Protein AF-Q6YLJ3-F1 (afdb_monomer_lite)

InterPro domains:
  IPR008981 F-MuLV receptor-binding [G3DSA:3.90.310.10] (1-172)
  IPR008981 F-MuLV receptor-binding [SSF49830] (2-170)
  IPR018154 TLV/ENV coat polyprotein [PF00429] (41-203)

Secondary structure (DSSP, 8-state):
------S-------STTT--PPEEEEGGGT-HHHHTS-HHHHHHH-EEEEE--TTHHHH--GGGTT-SSGGG--EEESSS--------SEEEEESSPPS-TTS-----TTPPP-TTSTTEEEEEE-HHHHTS-HHHHHH-EEEEEEE--TT---EEEEEE-----------------GGGS--PPPPPPPPPPP------------------------

Organism: Sus scrofa (NCBI:txid9823)

pLDDT: mean 79.91, std 21.83, range [31.22, 98.5]

Sequence (218 aa):
PDTGVTVNSTRGVAPRGTWWPELHFCLRLINPAVKSTPPNLVRSYGFYCCPGTEKEKYCGGSGESFCRRWSCVTSNDGDWKWPISLQDRVKFSFVNSGPGKYKAMKLYKDKSCSPSDLDYLKISFTEKGKRENIQKWINGMSWGIVFYKYGGGAGSTLTIRLRIETGTEPPVAVGPDKILAEQGPPALEPPHNLPVPQLTSLRPDITQPPSNGTTGLI

Foldseek 3Di:
DPPVDDQDDDDDDDPPLPDFDKDKGFPVVFFVVLLVDFLLVLQAQWKWKFWQDPVCVPQNHVVNQSHPDPLRTQEIHHVDDDDHPDHDQKYKYFPDHHPHPPDDGDRCHPPDDDNHGSRMMIIGGDPVNSPPDLVCQQVWIKMKMFRDDPPGTDIGIDTHHDDDDDPPDDPPPPPPDPPVVPPPDPDDDDDDDDDDDDDDDDDDDDDDDDDDDDDDDD

Radius of gyration: 38.01 Å; chains: 1; bounding box: 84×58×109 Å

Structure (mmCIF, N/CA/C/O backbone):
data_AF-Q6YLJ3-F1
#
_entry.id   AF-Q6YLJ3-F1
#
loop_
_atom_site.group_PDB
_atom_site.id
_atom_site.type_symbol
_atom_site.label_atom_id
_atom_site.label_alt_id
_atom_site.label_comp_id
_atom_site.label_asym_id
_atom_site.label_entity_id
_atom_site.label_seq_id
_atom_site.pdbx_PDB_ins_code
_atom_site.Cartn_x
_atom_site.Cartn_y
_atom_site.Cartn_z
_atom_site.occupancy
_atom_site.B_iso_or_equiv
_atom_site.auth_seq_id
_atom_site.auth_comp_id
_atom_site.auth_asym_id
_atom_site.auth_atom_id
_atom_site.pdbx_PDB_model_num
ATOM 1 N N . PRO A 1 1 ? -10.532 8.140 -7.793 1.00 43.41 1 PRO A N 1
ATOM 2 C CA . PRO A 1 1 ? -11.725 7.312 -8.100 1.00 43.41 1 PRO A CA 1
ATOM 3 C C . PRO A 1 1 ? -11.613 5.950 -7.405 1.00 43.41 1 PRO A C 1
ATOM 5 O O . PRO A 1 1 ? -10.630 5.252 -7.634 1.00 43.41 1 PRO A O 1
ATOM 8 N N . ASP A 1 2 ? -12.555 5.624 -6.515 1.00 53.47 2 ASP A N 1
ATOM 9 C CA . ASP A 1 2 ? -12.698 4.270 -5.965 1.00 53.47 2 ASP A CA 1
ATOM 10 C C . ASP A 1 2 ? -13.185 3.351 -7.092 1.00 53.47 2 ASP A C 1
ATOM 12 O O . ASP A 1 2 ? -14.181 3.651 -7.748 1.00 53.47 2 ASP A O 1
ATOM 16 N N . THR A 1 3 ? -12.444 2.285 -7.381 1.00 62.31 3 THR A N 1
ATOM 17 C CA . THR A 1 3 ? -12.818 1.333 -8.433 1.00 62.31 3 THR A CA 1
ATOM 18 C C . THR A 1 3 ? -13.835 0.306 -7.936 1.00 62.31 3 THR A C 1
ATOM 20 O O . THR A 1 3 ? -14.395 -0.421 -8.751 1.00 62.31 3 THR A O 1
ATOM 23 N N . GLY A 1 4 ? -14.057 0.201 -6.617 1.00 74.06 4 GLY A N 1
ATOM 24 C CA . GLY A 1 4 ? -14.924 -0.807 -5.996 1.00 74.06 4 GLY A CA 1
ATOM 25 C C . GLY A 1 4 ? -14.388 -2.244 -6.074 1.00 74.06 4 GLY A C 1
ATOM 26 O O . GLY A 1 4 ? -15.028 -3.172 -5.575 1.00 74.06 4 GLY A O 1
ATOM 27 N N . VAL A 1 5 ? -13.213 -2.454 -6.678 1.00 87.62 5 VAL A N 1
ATOM 28 C CA . VAL A 1 5 ? -12.624 -3.782 -6.880 1.00 87.62 5 VAL A CA 1
ATOM 29 C C . VAL A 1 5 ? -11.947 -4.256 -5.597 1.00 87.62 5 VAL A C 1
ATOM 31 O O . VAL A 1 5 ? -11.030 -3.621 -5.079 1.00 87.62 5 VAL A O 1
ATOM 34 N N . THR A 1 6 ? -12.365 -5.419 -5.100 1.00 92.44 6 THR A N 1
ATOM 35 C CA . THR A 1 6 ? -11.708 -6.074 -3.962 1.00 92.44 6 THR A CA 1
ATOM 36 C C . THR A 1 6 ? -10.511 -6.883 -4.458 1.00 92.44 6 THR A C 1
ATOM 38 O O . THR A 1 6 ? -10.688 -7.878 -5.153 1.00 92.44 6 THR A O 1
ATOM 41 N N . VAL A 1 7 ? -9.291 -6.465 -4.101 1.00 93.75 7 VAL A N 1
ATOM 42 C CA . VAL A 1 7 ? -8.050 -7.162 -4.506 1.00 93.75 7 VAL A CA 1
ATOM 43 C C . VAL A 1 7 ? -7.672 -8.329 -3.594 1.00 93.75 7 VAL A C 1
ATOM 45 O O . VAL A 1 7 ? -7.000 -9.254 -4.039 1.00 93.75 7 VAL A O 1
ATOM 48 N N . ASN A 1 8 ? -8.088 -8.286 -2.327 1.00 95.06 8 ASN A N 1
ATOM 49 C CA . ASN A 1 8 ? -8.031 -9.409 -1.396 1.00 95.06 8 ASN A CA 1
ATOM 50 C C . ASN A 1 8 ? -9.019 -9.179 -0.239 1.00 95.06 8 ASN A C 1
ATOM 52 O O . ASN A 1 8 ? -9.367 -8.040 0.076 1.00 95.06 8 ASN A O 1
ATOM 56 N N . SER A 1 9 ? -9.433 -10.258 0.417 1.00 94.75 9 SER A N 1
ATOM 57 C CA . SER A 1 9 ? -10.214 -10.241 1.649 1.00 94.75 9 SER A CA 1
ATOM 58 C C . SER A 1 9 ? -9.820 -11.416 2.536 1.00 94.75 9 SER A C 1
ATOM 60 O O . SER A 1 9 ? -9.547 -12.504 2.042 1.00 94.75 9 SER A O 1
ATOM 62 N N . THR A 1 10 ? -9.864 -11.216 3.847 1.00 95.56 10 THR A N 1
ATOM 63 C CA . THR A 1 10 ? -9.720 -12.283 4.841 1.00 95.56 10 THR A CA 1
ATOM 64 C C . THR A 1 10 ? -10.928 -12.260 5.767 1.00 95.56 10 THR A C 1
ATOM 66 O O . THR A 1 10 ? -11.533 -11.204 5.970 1.00 95.56 10 THR A O 1
ATOM 69 N N . ARG A 1 11 ? -11.295 -13.418 6.323 1.00 95.19 11 ARG A N 1
ATOM 70 C CA . ARG A 1 11 ? -12.436 -13.583 7.233 1.00 95.19 11 ARG A CA 1
ATOM 71 C C . ARG A 1 11 ? -12.029 -14.423 8.443 1.00 95.19 11 ARG A C 1
ATOM 73 O O . ARG A 1 11 ? -11.267 -15.373 8.305 1.00 95.19 11 ARG A O 1
ATOM 80 N N . GLY A 1 12 ? -12.574 -14.086 9.606 1.00 93.44 12 GLY A N 1
ATOM 81 C CA . GLY A 1 12 ? -12.396 -14.823 10.850 1.00 93.44 12 GLY A CA 1
ATOM 82 C C . GLY A 1 12 ? -13.495 -14.473 11.849 1.00 93.44 12 GLY A C 1
ATOM 83 O O . GLY A 1 12 ? -14.103 -13.406 11.755 1.00 93.44 12 GLY A O 1
ATOM 84 N N . VAL A 1 13 ? -13.756 -15.382 12.788 1.00 94.56 13 VAL A N 1
ATOM 85 C CA . VAL A 1 13 ? -14.696 -15.167 13.896 1.00 94.56 13 VAL A CA 1
ATOM 86 C C . VAL A 1 13 ? -13.902 -14.737 15.121 1.00 94.56 13 VAL A C 1
ATOM 88 O O . VAL A 1 13 ? -12.973 -15.429 15.531 1.00 94.56 13 VAL A O 1
ATOM 91 N N . ALA A 1 14 ? -14.251 -13.588 15.693 1.00 92.75 14 ALA A N 1
ATOM 92 C CA . ALA A 1 14 ? -13.602 -13.049 16.880 1.00 92.75 14 ALA A CA 1
ATOM 93 C C . ALA A 1 14 ? -14.473 -11.975 17.547 1.00 92.75 14 ALA A C 1
ATOM 95 O O . ALA A 1 14 ? -15.323 -11.374 16.878 1.00 92.75 14 ALA A O 1
ATOM 96 N N . PRO A 1 15 ? -14.233 -11.666 18.836 1.00 93.12 15 PRO A N 1
ATOM 97 C CA . PRO A 1 15 ? -14.800 -10.482 19.460 1.00 93.12 15 PRO A CA 1
ATOM 98 C C . PRO A 1 15 ? -14.493 -9.208 18.661 1.00 93.12 15 PRO A C 1
ATOM 100 O O . PRO A 1 15 ? -13.448 -9.059 18.018 1.00 93.12 15 PRO A O 1
ATOM 103 N N . ARG A 1 16 ? -15.414 -8.246 18.712 1.00 90.44 16 ARG A N 1
ATOM 104 C CA . ARG A 1 16 ? -15.254 -6.982 17.993 1.00 90.44 16 ARG A CA 1
ATOM 105 C C . ARG A 1 16 ? -13.987 -6.261 18.466 1.00 90.44 16 ARG A C 1
ATOM 107 O O . ARG A 1 16 ? -13.820 -6.011 19.653 1.00 90.44 16 ARG A O 1
ATOM 114 N N . GLY A 1 17 ? -13.128 -5.881 17.520 1.00 91.12 17 GLY A N 1
ATOM 115 C CA . GLY A 1 17 ? -11.915 -5.103 17.796 1.00 91.12 17 GLY A CA 1
ATOM 116 C C . GLY A 1 17 ? -10.702 -5.912 18.266 1.00 91.12 17 GLY A C 1
ATOM 117 O O . GLY A 1 17 ? -9.691 -5.306 18.612 1.00 91.12 17 GLY A O 1
ATOM 118 N N . THR A 1 18 ? -10.755 -7.248 18.260 1.00 94.19 18 THR A N 1
ATOM 119 C CA . THR A 1 18 ? -9.611 -8.092 18.665 1.00 94.19 18 THR A CA 1
ATOM 120 C C . THR A 1 18 ? -8.905 -8.775 17.496 1.00 94.19 18 THR A C 1
ATOM 122 O O . THR A 1 18 ? -7.759 -9.200 17.635 1.00 94.19 18 THR A O 1
ATOM 125 N N . TRP A 1 19 ? -9.544 -8.847 16.327 1.00 95.62 19 TRP A N 1
ATOM 126 C CA . TRP A 1 19 ? -9.000 -9.526 15.154 1.00 95.62 19 TRP A CA 1
ATOM 127 C C . TRP A 1 19 ? -8.403 -8.548 14.143 1.00 95.62 19 TRP A C 1
ATOM 129 O O . TRP A 1 19 ? -9.114 -7.781 13.494 1.00 95.62 19 TRP A O 1
ATOM 139 N N . TRP A 1 20 ? -7.077 -8.601 14.014 1.00 96.94 20 TRP A N 1
ATOM 140 C CA . TRP A 1 20 ? -6.270 -7.704 13.184 1.00 96.94 20 TRP A CA 1
ATOM 141 C C . TRP A 1 20 ? -5.293 -8.512 12.317 1.00 96.94 20 TRP A C 1
ATOM 143 O O . TRP A 1 20 ? -4.087 -8.493 12.576 1.00 96.94 20 TRP A O 1
ATOM 153 N N . PRO A 1 21 ? -5.799 -9.283 11.338 1.00 97.56 21 PRO A N 1
ATOM 154 C CA . PRO A 1 21 ? -4.971 -10.152 10.508 1.00 97.56 21 PRO A CA 1
ATOM 155 C C . PRO A 1 21 ? -4.035 -9.336 9.612 1.00 97.56 21 PRO A C 1
ATOM 157 O O . PRO A 1 21 ? -4.332 -8.197 9.253 1.00 97.56 21 PRO A O 1
ATOM 160 N N . GLU A 1 22 ? -2.928 -9.938 9.180 1.00 97.75 22 GLU A N 1
ATOM 161 C CA . GLU A 1 22 ? -2.156 -9.365 8.079 1.00 97.75 22 GLU A CA 1
ATOM 162 C C . GLU A 1 22 ? -2.942 -9.493 6.770 1.00 97.75 22 GLU A C 1
ATOM 164 O O . GLU A 1 22 ? -3.451 -10.563 6.423 1.00 97.75 22 GLU A O 1
ATOM 169 N N . LEU A 1 23 ? -3.039 -8.391 6.028 1.00 98.00 23 LEU A N 1
ATOM 170 C CA . LEU A 1 23 ? -3.644 -8.381 4.698 1.00 98.00 23 LEU A CA 1
ATOM 171 C C . LEU A 1 23 ? -2.549 -8.479 3.652 1.00 98.00 23 LEU A C 1
ATOM 173 O O . LEU A 1 23 ? -1.458 -7.950 3.845 1.00 98.00 23 LEU A O 1
ATOM 177 N N . HIS A 1 24 ? -2.853 -9.105 2.523 1.00 97.81 24 HIS A N 1
ATOM 178 C CA . HIS A 1 24 ? -1.861 -9.328 1.483 1.00 97.81 24 HIS A CA 1
ATOM 179 C C . HIS A 1 24 ? -2.407 -9.038 0.094 1.00 97.81 24 HIS A C 1
ATOM 181 O O . HIS A 1 24 ? -3.599 -9.191 -0.134 1.00 97.81 24 HIS A O 1
ATOM 187 N N . PHE A 1 25 ? -1.562 -8.630 -0.843 1.00 97.12 25 PHE A N 1
ATOM 188 C CA . PHE A 1 25 ? -1.929 -8.495 -2.255 1.00 97.12 25 PHE A CA 1
ATOM 189 C C . PHE A 1 25 ? -0.670 -8.288 -3.101 1.00 97.12 25 PHE A C 1
ATOM 191 O O . PHE A 1 25 ? 0.358 -7.857 -2.586 1.00 97.12 25 PHE A O 1
ATOM 198 N N . CYS A 1 26 ? -0.744 -8.536 -4.408 1.00 96.94 26 CYS A N 1
ATOM 199 C CA . CYS A 1 26 ? 0.333 -8.152 -5.320 1.00 96.94 26 CYS A CA 1
ATOM 200 C C . CYS A 1 26 ? 0.148 -6.701 -5.764 1.00 96.94 26 CYS A C 1
ATOM 202 O O . CYS A 1 26 ? -0.916 -6.337 -6.271 1.00 96.94 26 CYS A O 1
ATOM 204 N N . LEU A 1 27 ? 1.192 -5.880 -5.648 1.00 95.69 27 LEU A N 1
ATOM 205 C CA . LEU A 1 27 ? 1.133 -4.456 -5.989 1.00 95.69 27 LEU A CA 1
ATOM 206 C C . LEU A 1 27 ? 0.729 -4.206 -7.455 1.00 95.69 27 LEU A C 1
ATOM 208 O O . LEU A 1 27 ? 0.040 -3.225 -7.746 1.00 95.69 27 LEU A O 1
ATOM 212 N N . ARG A 1 28 ? 1.069 -5.123 -8.376 1.00 94.38 28 ARG A N 1
ATOM 213 C CA . ARG A 1 28 ? 0.654 -5.048 -9.790 1.00 94.38 28 ARG A CA 1
ATOM 214 C C . ARG A 1 28 ? -0.858 -5.030 -10.017 1.00 94.38 28 ARG A C 1
ATOM 216 O O . ARG A 1 28 ? -1.286 -4.627 -11.094 1.00 94.38 28 ARG A O 1
ATOM 223 N N . LEU A 1 29 ? -1.656 -5.484 -9.046 1.00 93.88 29 LEU A N 1
ATOM 224 C CA . LEU A 1 29 ? -3.117 -5.510 -9.162 1.00 93.88 29 LEU A CA 1
ATOM 225 C C . LEU A 1 29 ? -3.732 -4.111 -9.107 1.00 93.88 29 LEU A C 1
ATOM 227 O O . LEU A 1 29 ? -4.802 -3.902 -9.668 1.00 93.88 29 LEU A O 1
ATOM 231 N N . ILE A 1 30 ? -3.059 -3.162 -8.450 1.00 92.38 30 ILE A N 1
ATOM 232 C CA . ILE A 1 30 ? -3.566 -1.794 -8.287 1.00 92.38 30 ILE A CA 1
ATOM 233 C C . ILE A 1 30 ? -2.742 -0.759 -9.047 1.00 92.38 30 ILE A C 1
ATOM 235 O O . ILE A 1 30 ? -3.266 0.305 -9.352 1.00 92.38 30 ILE A O 1
ATOM 239 N N . ASN A 1 31 ? -1.474 -1.056 -9.356 1.00 92.12 31 ASN A N 1
ATOM 240 C CA . ASN A 1 31 ? -0.551 -0.097 -9.950 1.00 92.12 31 ASN A CA 1
ATOM 241 C C . ASN A 1 31 ? -0.098 -0.540 -11.359 1.00 92.12 31 ASN A C 1
ATOM 243 O O . ASN A 1 31 ? 0.719 -1.460 -11.489 1.00 92.12 31 ASN A O 1
ATOM 247 N N . PRO A 1 32 ? -0.570 0.126 -12.433 1.00 89.69 32 PRO A N 1
ATOM 248 C CA . PRO A 1 32 ? -0.212 -0.226 -13.809 1.00 89.69 32 PRO A CA 1
ATOM 249 C C . PRO A 1 32 ? 1.286 -0.122 -14.116 1.00 89.69 32 PRO A C 1
ATOM 251 O O . PRO A 1 32 ? 1.812 -0.925 -14.887 1.00 89.69 32 PRO A O 1
ATOM 254 N N . ALA A 1 33 ? 2.001 0.826 -13.498 1.00 91.62 33 ALA A N 1
ATOM 255 C CA . ALA A 1 33 ? 3.444 0.953 -13.697 1.00 91.62 33 ALA A CA 1
ATOM 256 C C . ALA A 1 33 ? 4.190 -0.264 -13.134 1.00 91.62 33 ALA A C 1
ATOM 258 O O . ALA A 1 33 ? 5.166 -0.723 -13.728 1.00 91.62 33 ALA A O 1
ATOM 259 N N . VAL A 1 34 ? 3.688 -0.835 -12.038 1.00 93.62 34 VAL A N 1
ATOM 260 C CA . VAL A 1 34 ? 4.216 -2.074 -11.458 1.00 93.62 34 VAL A CA 1
ATOM 261 C C . VAL A 1 34 ? 3.917 -3.271 -12.357 1.00 93.62 34 VAL A C 1
ATOM 263 O O . VAL A 1 34 ? 4.816 -4.069 -12.610 1.00 93.62 34 VAL A O 1
ATOM 266 N N . LYS A 1 35 ? 2.706 -3.365 -12.927 1.00 92.06 35 LYS A N 1
ATOM 267 C CA . LYS A 1 35 ? 2.347 -4.427 -13.891 1.00 92.06 35 LYS A CA 1
ATOM 268 C C . LYS A 1 35 ? 3.278 -4.459 -15.114 1.00 92.06 35 LYS A C 1
ATOM 270 O O . LYS A 1 35 ? 3.574 -5.534 -15.635 1.00 92.06 35 LYS A O 1
ATOM 275 N N . SER A 1 36 ? 3.766 -3.293 -15.533 1.00 92.50 36 SER A N 1
ATOM 276 C CA . SER A 1 36 ? 4.667 -3.124 -16.680 1.00 92.50 36 SER A CA 1
ATOM 277 C C . SER A 1 36 ? 6.159 -3.104 -16.314 1.00 92.50 36 SER A C 1
ATOM 279 O O . SER A 1 36 ? 6.987 -2.820 -17.177 1.00 92.50 36 SER A O 1
ATOM 281 N N . THR A 1 37 ? 6.527 -3.412 -15.065 1.00 92.94 37 THR A N 1
ATOM 282 C CA . THR A 1 37 ? 7.923 -3.408 -14.600 1.00 92.94 37 THR A CA 1
ATOM 283 C C . THR A 1 37 ? 8.368 -4.809 -14.161 1.00 92.94 37 THR A C 1
ATOM 285 O O . THR A 1 37 ? 7.618 -5.501 -13.471 1.00 92.94 37 THR A O 1
ATOM 288 N N . PRO A 1 38 ? 9.582 -5.268 -14.536 1.00 95.00 38 PRO A N 1
ATOM 289 C CA . PRO A 1 38 ? 10.121 -6.535 -14.054 1.00 95.00 38 PRO A CA 1
ATOM 290 C C . PRO A 1 38 ? 10.130 -6.619 -12.522 1.00 95.00 38 PRO A C 1
ATOM 292 O O . PRO A 1 38 ? 10.497 -5.652 -11.851 1.00 95.00 38 PRO A O 1
ATOM 295 N N . PRO A 1 39 ? 9.759 -7.766 -11.939 1.00 95.38 39 PRO A N 1
ATOM 296 C CA . PRO A 1 39 ? 9.487 -7.859 -10.507 1.00 95.38 39 PRO A CA 1
ATOM 297 C C . PRO A 1 39 ? 10.713 -7.659 -9.611 1.00 95.38 39 PRO A C 1
ATOM 299 O O . PRO A 1 39 ? 10.588 -7.121 -8.513 1.00 95.38 39 PRO A O 1
ATOM 302 N N . ASN A 1 40 ? 11.911 -8.010 -10.083 1.00 95.44 40 ASN A N 1
ATOM 303 C CA . ASN A 1 40 ? 13.157 -7.680 -9.391 1.00 95.44 40 ASN A CA 1
ATOM 304 C C . ASN A 1 40 ? 13.373 -6.160 -9.288 1.00 95.44 40 ASN A C 1
ATOM 306 O O . ASN A 1 40 ? 13.871 -5.687 -8.270 1.00 95.44 40 ASN A O 1
ATOM 310 N N . LEU A 1 41 ? 12.982 -5.394 -10.314 1.00 94.50 41 LEU A N 1
ATOM 311 C CA . LEU A 1 41 ? 13.081 -3.934 -10.306 1.00 94.50 41 LEU A CA 1
ATOM 312 C C . LEU A 1 41 ? 12.002 -3.311 -9.425 1.00 94.50 41 LEU A C 1
ATOM 314 O O . LEU A 1 41 ? 12.312 -2.396 -8.672 1.00 94.50 41 LEU A O 1
ATOM 318 N N . VAL A 1 42 ? 10.774 -3.842 -9.452 1.00 94.69 42 VAL A N 1
ATOM 319 C CA . VAL A 1 42 ? 9.708 -3.429 -8.521 1.00 94.69 42 VAL A CA 1
ATOM 320 C C . VAL A 1 42 ? 10.186 -3.569 -7.080 1.00 94.69 42 VAL A C 1
ATOM 322 O O . VAL A 1 42 ? 10.113 -2.616 -6.308 1.00 94.69 42 VAL A O 1
ATOM 325 N N . ARG A 1 43 ? 10.727 -4.743 -6.734 1.00 95.06 43 ARG A N 1
ATOM 326 C CA . ARG A 1 43 ? 11.225 -5.024 -5.388 1.00 95.06 43 ARG A CA 1
ATOM 327 C C . ARG A 1 43 ? 12.437 -4.173 -5.018 1.00 95.06 43 ARG A C 1
ATOM 329 O O . ARG A 1 43 ? 12.564 -3.795 -3.855 1.00 95.06 43 ARG A O 1
ATOM 336 N N . SER A 1 44 ? 13.315 -3.892 -5.978 1.00 93.69 44 SER A N 1
ATOM 337 C CA . SER A 1 44 ? 14.519 -3.102 -5.730 1.00 93.69 44 SER A CA 1
ATOM 338 C C . SER A 1 44 ? 14.212 -1.620 -5.535 1.00 93.69 44 SER A C 1
ATOM 340 O O . SER A 1 44 ? 14.612 -1.040 -4.526 1.00 93.69 44 SER A O 1
ATOM 342 N N . TYR A 1 45 ? 13.472 -1.010 -6.466 1.00 92.69 45 TYR A N 1
ATOM 343 C CA . TYR A 1 45 ? 13.144 0.414 -6.391 1.00 92.69 45 TYR A CA 1
ATOM 344 C C . TYR A 1 45 ? 12.160 0.720 -5.266 1.00 92.69 45 TYR A C 1
ATOM 346 O O . TYR A 1 45 ? 12.293 1.738 -4.590 1.00 92.69 45 TYR A O 1
ATOM 354 N N . GLY A 1 46 ? 11.204 -0.180 -5.050 1.00 94.56 46 GLY A N 1
ATOM 355 C CA . GLY A 1 46 ? 10.286 -0.103 -3.935 1.00 94.56 46 GLY A CA 1
ATOM 356 C C . GLY A 1 46 ? 9.133 0.878 -4.112 1.00 94.56 46 GLY A C 1
ATOM 357 O O . GLY A 1 46 ? 8.786 1.305 -5.215 1.00 94.56 46 GLY A O 1
ATOM 358 N N . PHE A 1 47 ? 8.484 1.196 -3.001 1.00 95.81 47 PHE A N 1
ATOM 359 C CA . PHE A 1 47 ? 7.311 2.057 -2.949 1.00 95.81 47 PHE A CA 1
ATOM 360 C C . PHE A 1 47 ? 7.290 2.875 -1.660 1.00 95.81 47 PHE A C 1
ATOM 362 O O . PHE A 1 47 ? 7.956 2.551 -0.675 1.00 95.81 47 PHE A O 1
ATOM 369 N N . TYR A 1 48 ? 6.454 3.906 -1.649 1.00 95.00 48 TYR A N 1
ATOM 370 C CA . TYR A 1 48 ? 6.102 4.657 -0.451 1.00 95.00 48 TYR A CA 1
ATOM 371 C C . TYR A 1 48 ? 4.593 4.882 -0.382 1.00 95.00 48 TYR A C 1
ATOM 373 O O . TYR A 1 48 ? 3.909 4.917 -1.406 1.00 95.00 48 TYR A O 1
ATOM 381 N N . CYS A 1 49 ? 4.075 5.008 0.837 1.00 95.38 49 CYS A N 1
ATOM 382 C CA . CYS A 1 49 ? 2.652 5.137 1.106 1.00 95.38 49 CYS A CA 1
ATOM 383 C C . CYS A 1 49 ? 2.345 6.386 1.922 1.00 95.38 49 CYS A C 1
ATOM 385 O O . CYS A 1 49 ? 3.075 6.709 2.864 1.00 95.38 49 CYS A O 1
ATOM 387 N N . CYS A 1 50 ? 1.213 7.015 1.613 1.00 94.38 50 CYS A N 1
ATOM 388 C CA . CYS A 1 50 ? 0.680 8.146 2.363 1.00 94.38 50 CYS A CA 1
ATOM 389 C C . CYS A 1 50 ? -0.793 7.904 2.708 1.00 94.38 50 CYS A C 1
ATOM 391 O O . CYS A 1 50 ? -1.551 7.431 1.857 1.00 94.38 50 CYS A O 1
ATOM 393 N N . PRO A 1 51 ? -1.230 8.207 3.938 1.00 94.88 51 PRO A N 1
ATOM 394 C CA . PRO A 1 51 ? -2.620 8.049 4.325 1.00 94.88 51 PRO A CA 1
ATOM 395 C C . PRO A 1 51 ? -3.492 9.123 3.675 1.00 94.88 51 PRO A C 1
ATOM 397 O O . PRO A 1 51 ? -3.137 10.303 3.655 1.00 94.88 51 PRO A O 1
ATOM 400 N N . GLY A 1 52 ? -4.681 8.725 3.232 1.00 92.38 52 GLY A N 1
ATOM 401 C CA . GLY A 1 52 ? -5.784 9.646 3.004 1.00 92.38 52 GLY A CA 1
ATOM 402 C C . GLY A 1 52 ? -6.180 10.249 4.347 1.00 92.38 52 GLY A C 1
ATOM 403 O O . GLY A 1 52 ? -6.661 9.550 5.238 1.00 92.38 52 GLY A O 1
ATOM 404 N N . THR A 1 53 ? -5.893 11.532 4.540 1.00 79.25 53 THR A N 1
ATOM 405 C CA . THR A 1 53 ? -6.161 12.245 5.796 1.00 79.25 53 THR A CA 1
ATOM 406 C C . THR A 1 53 ? -6.849 13.565 5.512 1.00 79.25 53 THR A C 1
ATOM 408 O O . THR A 1 53 ? -6.768 14.084 4.406 1.00 79.25 53 THR A O 1
ATOM 411 N N . GLU A 1 54 ? -7.400 14.177 6.557 1.00 68.69 54 GLU A N 1
ATOM 412 C CA . GLU A 1 54 ? -7.938 15.546 6.543 1.00 68.69 54 GLU A CA 1
ATOM 413 C C . GLU A 1 54 ? -6.894 16.615 6.145 1.00 68.69 54 GLU A C 1
ATOM 415 O O . GLU A 1 54 ? -7.232 17.770 5.898 1.00 68.69 54 GLU A O 1
ATOM 420 N N . LYS A 1 55 ? -5.609 16.246 6.024 1.00 77.19 55 LYS A N 1
ATOM 421 C CA . LYS A 1 55 ? -4.533 17.118 5.536 1.00 77.19 55 LYS A CA 1
ATOM 422 C C . LYS A 1 55 ? -4.455 17.176 4.006 1.00 77.19 55 LYS A C 1
ATOM 424 O O . LYS A 1 55 ? -3.371 17.429 3.479 1.00 77.19 55 LYS A O 1
ATOM 429 N N . GLU A 1 56 ? -5.558 16.987 3.282 1.00 76.62 56 GLU A N 1
ATOM 430 C CA . GLU A 1 56 ? -5.580 17.006 1.808 1.00 76.62 56 GLU A CA 1
ATOM 431 C C . GLU A 1 56 ? -4.951 18.280 1.221 1.00 76.62 56 GLU A C 1
ATOM 433 O O . GLU A 1 56 ? -4.212 18.215 0.242 1.00 76.62 56 GLU A O 1
ATOM 438 N N . LYS A 1 57 ? -5.138 19.443 1.863 1.00 84.88 57 LYS A N 1
ATOM 439 C CA . LYS A 1 57 ? -4.501 20.703 1.428 1.00 84.88 57 LYS A CA 1
ATOM 440 C C . LYS A 1 57 ? -2.966 20.630 1.419 1.00 84.88 57 LYS A C 1
ATOM 442 O O . LYS A 1 57 ? -2.322 21.249 0.575 1.00 84.88 57 LYS A O 1
ATOM 447 N N . TYR A 1 58 ? -2.378 19.889 2.358 1.00 90.75 58 TYR A N 1
ATOM 448 C CA . TYR A 1 58 ? -0.928 19.777 2.529 1.00 90.75 58 TYR A CA 1
ATOM 449 C C . TYR A 1 58 ? -0.346 18.573 1.778 1.00 90.75 58 TYR A C 1
ATOM 451 O O . TYR A 1 58 ? 0.649 18.714 1.065 1.00 90.75 58 TYR A O 1
ATOM 459 N N . CYS A 1 59 ? -0.981 17.409 1.923 1.00 91.81 59 CYS A N 1
ATOM 460 C CA . CYS A 1 59 ? -0.530 16.137 1.363 1.00 91.81 59 CYS A CA 1
ATOM 461 C C . CYS A 1 59 ? -1.067 15.843 -0.038 1.00 91.81 59 CYS A C 1
ATOM 463 O O . CYS A 1 59 ? -0.608 14.898 -0.673 1.00 91.81 59 CYS A O 1
ATOM 465 N N . GLY A 1 60 ? -1.981 16.662 -0.550 1.00 91.56 60 GLY A N 1
ATOM 466 C CA . GLY A 1 60 ? -2.691 16.366 -1.784 1.00 91.56 60 GLY A CA 1
ATOM 467 C C . GLY A 1 60 ? -3.856 15.405 -1.558 1.00 91.56 60 GLY A C 1
ATOM 468 O O . GLY A 1 60 ? -3.935 14.711 -0.542 1.00 91.56 60 GLY A O 1
ATOM 469 N N . GLY A 1 61 ? -4.775 15.387 -2.518 1.00 90.69 61 GLY A N 1
ATOM 470 C CA . GLY A 1 61 ? -5.904 14.457 -2.543 1.00 90.69 61 GLY A CA 1
ATOM 471 C C . GLY A 1 61 ? -5.576 13.162 -3.294 1.00 90.69 61 GLY A C 1
ATOM 472 O O . GLY A 1 61 ? -4.417 12.833 -3.556 1.00 90.69 61 GLY A O 1
ATOM 473 N N . SER A 1 62 ? -6.621 12.445 -3.712 1.00 87.75 62 SER A N 1
ATOM 474 C CA . SER A 1 62 ? -6.484 11.168 -4.434 1.00 87.75 62 SER A CA 1
ATOM 475 C C . SER A 1 62 ? -5.709 11.272 -5.757 1.00 87.75 62 SER A C 1
ATOM 477 O O . SER A 1 62 ? -4.959 10.355 -6.085 1.00 87.75 62 SER A O 1
ATOM 479 N N . GLY A 1 63 ? -5.812 12.393 -6.483 1.00 87.75 63 GLY A N 1
ATOM 480 C CA . GLY A 1 63 ? -5.066 12.627 -7.731 1.00 87.75 63 GLY A CA 1
ATOM 481 C C . GLY A 1 63 ? -3.541 12.634 -7.557 1.00 87.75 63 GLY A C 1
ATOM 482 O O . GLY A 1 63 ? -2.813 12.316 -8.489 1.00 87.75 63 GLY A O 1
ATOM 483 N N . GLU A 1 64 ? -3.058 12.913 -6.347 1.00 90.12 64 GLU A N 1
ATOM 484 C CA . GLU A 1 64 ? -1.635 12.870 -5.982 1.00 90.12 64 GLU A CA 1
ATOM 485 C C . GLU A 1 64 ? -1.321 11.685 -5.068 1.00 90.12 64 GLU A C 1
ATOM 487 O O . GLU A 1 64 ? -0.263 11.630 -4.441 1.00 90.12 64 GLU A O 1
ATOM 492 N N . SER A 1 65 ? -2.263 10.742 -4.949 1.00 92.94 65 SER A N 1
ATOM 493 C CA . SER A 1 65 ? -2.171 9.602 -4.034 1.00 92.94 65 SER A CA 1
ATOM 494 C C . SER A 1 65 ? -1.830 10.028 -2.602 1.00 92.94 65 SER A C 1
ATOM 496 O O . SER A 1 65 ? -1.097 9.337 -1.905 1.00 92.94 65 SER A O 1
ATOM 498 N N . PHE A 1 66 ? -2.323 11.193 -2.169 1.00 93.81 66 PHE A N 1
ATOM 499 C CA . PHE A 1 66 ? -2.048 11.766 -0.845 1.00 93.81 66 PHE A CA 1
ATOM 500 C C . PHE A 1 66 ? -0.548 11.963 -0.536 1.00 93.81 66 PHE A C 1
ATOM 502 O O . PHE A 1 66 ? -0.163 12.117 0.623 1.00 93.81 66 PHE A O 1
ATOM 509 N N . CYS A 1 67 ? 0.307 11.950 -1.564 1.00 92.25 67 CYS A N 1
ATOM 510 C CA . CYS A 1 67 ? 1.762 11.946 -1.450 1.00 92.25 67 CYS A CA 1
ATOM 511 C C . CYS A 1 67 ? 2.427 13.168 -2.101 1.00 92.25 67 CYS A C 1
ATOM 513 O O . CYS A 1 67 ? 3.563 13.082 -2.568 1.00 92.25 67 CYS A O 1
ATOM 515 N N . ARG A 1 68 ? 1.765 14.333 -2.107 1.00 91.19 68 ARG A N 1
ATOM 516 C CA . ARG A 1 68 ? 2.325 15.588 -2.649 1.00 91.19 68 ARG A CA 1
ATOM 517 C C . ARG A 1 68 ? 3.671 15.959 -2.016 1.00 91.19 68 ARG A C 1
ATOM 519 O O . ARG A 1 68 ? 4.489 16.628 -2.640 1.00 91.19 68 ARG A O 1
ATOM 526 N N . ARG A 1 69 ? 3.902 15.569 -0.758 1.00 90.12 69 ARG A N 1
ATOM 527 C CA . ARG A 1 69 ? 5.116 15.897 0.002 1.00 90.12 69 ARG A CA 1
ATOM 528 C C . ARG A 1 69 ? 5.681 14.662 0.688 1.00 90.12 69 ARG A C 1
ATOM 530 O O . ARG A 1 69 ? 4.932 13.857 1.232 1.00 90.12 69 ARG A O 1
ATOM 537 N N . TRP A 1 70 ? 7.007 14.579 0.766 1.00 89.69 70 TRP A N 1
ATOM 538 C CA . TRP A 1 70 ? 7.704 13.494 1.468 1.00 89.69 70 TRP A CA 1
ATOM 539 C C . TRP A 1 70 ? 7.330 13.376 2.949 1.00 89.69 70 TRP A C 1
ATOM 541 O O . TRP A 1 70 ? 7.246 12.272 3.472 1.00 89.69 70 TRP A O 1
ATOM 551 N N . SER A 1 71 ? 7.027 14.490 3.617 1.00 90.56 71 SER A N 1
ATOM 552 C CA . SER A 1 71 ? 6.555 14.510 5.009 1.00 90.56 71 SER A CA 1
ATOM 553 C C . SER A 1 71 ? 5.192 13.834 5.223 1.00 90.56 71 SER A C 1
ATOM 555 O O . SER A 1 71 ? 4.794 13.624 6.367 1.00 90.56 71 SER A O 1
ATOM 557 N N . CYS A 1 72 ? 4.471 13.497 4.151 1.00 91.94 72 CYS A N 1
ATOM 558 C CA . CYS A 1 72 ? 3.219 12.741 4.203 1.00 91.94 72 CYS A CA 1
ATOM 559 C C . CYS A 1 72 ? 3.434 11.225 4.180 1.00 91.94 72 CYS A C 1
ATOM 561 O O . CYS A 1 72 ? 2.492 10.479 4.441 1.00 91.94 72 CYS A O 1
ATOM 563 N N . VAL A 1 73 ? 4.651 10.765 3.876 1.00 93.50 73 VAL A N 1
ATOM 564 C CA . VAL A 1 73 ? 4.971 9.341 3.803 1.00 93.50 73 VAL A CA 1
ATOM 565 C C . VAL A 1 73 ? 5.004 8.739 5.201 1.00 93.50 73 VAL A C 1
ATOM 567 O O . VAL A 1 73 ? 5.715 9.212 6.087 1.00 93.50 73 VAL A O 1
ATOM 570 N N . THR A 1 74 ? 4.253 7.657 5.384 1.00 94.94 74 THR A N 1
ATOM 571 C CA . THR A 1 74 ? 4.143 6.941 6.664 1.00 94.94 74 THR A CA 1
ATOM 572 C C . THR A 1 74 ? 4.600 5.492 6.600 1.00 94.94 74 THR A C 1
ATOM 574 O O . THR A 1 74 ? 4.781 4.851 7.631 1.00 94.94 74 THR A O 1
ATOM 577 N N . SER A 1 75 ? 4.804 4.958 5.399 1.00 95.62 75 SER A N 1
ATOM 578 C CA 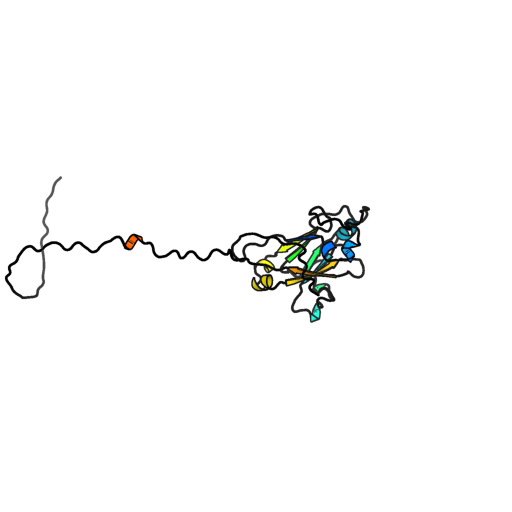. SER A 1 75 ? 5.358 3.626 5.181 1.00 95.62 75 SER A CA 1
ATOM 579 C C . SER A 1 75 ? 6.123 3.615 3.870 1.00 95.62 75 SER A C 1
ATOM 581 O O . SER A 1 75 ? 5.741 4.297 2.926 1.00 95.62 75 SER A O 1
ATOM 583 N N . ASN A 1 76 ? 7.199 2.847 3.795 1.00 95.69 76 ASN A N 1
ATOM 584 C CA . ASN A 1 76 ? 7.920 2.601 2.554 1.00 95.69 76 ASN A CA 1
ATOM 585 C C . ASN A 1 76 ? 8.695 1.289 2.665 1.00 95.69 76 ASN A C 1
ATOM 587 O O . ASN A 1 76 ? 9.013 0.844 3.772 1.00 95.69 76 ASN A O 1
ATOM 591 N N . ASP A 1 77 ? 8.973 0.675 1.522 1.00 96.44 77 ASP A N 1
ATOM 592 C CA . ASP A 1 77 ? 9.819 -0.509 1.447 1.00 96.44 77 ASP A CA 1
ATOM 593 C C . ASP A 1 77 ? 10.456 -0.639 0.061 1.00 96.44 77 ASP A C 1
ATOM 595 O O . ASP A 1 77 ? 9.957 -0.088 -0.916 1.00 96.44 77 ASP A O 1
ATOM 599 N N . GLY A 1 78 ? 11.559 -1.375 -0.010 1.00 93.94 78 GLY A N 1
ATOM 600 C CA . GLY A 1 78 ? 12.463 -1.475 -1.151 1.00 93.94 78 GLY A CA 1
ATOM 601 C C . GLY A 1 78 ? 13.859 -1.895 -0.694 1.00 93.94 78 GLY A C 1
ATOM 602 O O . GLY A 1 78 ? 14.068 -2.226 0.483 1.00 93.94 78 GLY A O 1
ATOM 603 N N . ASP A 1 79 ? 14.826 -1.887 -1.614 1.00 92.06 79 ASP A N 1
ATOM 604 C CA . ASP A 1 79 ? 16.243 -2.045 -1.246 1.00 92.06 79 ASP A CA 1
ATOM 605 C C . ASP A 1 79 ? 16.710 -0.861 -0.392 1.00 92.06 79 ASP A C 1
ATOM 607 O O . ASP A 1 79 ? 17.426 -1.040 0.591 1.00 92.06 79 ASP A O 1
ATOM 611 N N . TRP A 1 80 ? 16.239 0.340 -0.732 1.00 89.00 80 TRP A N 1
ATOM 612 C CA . TRP A 1 80 ? 16.401 1.539 0.079 1.00 89.00 80 TRP A CA 1
ATOM 613 C C . TRP A 1 80 ? 15.114 1.851 0.845 1.00 89.00 80 TRP A C 1
ATOM 615 O O . TRP A 1 80 ? 14.018 1.747 0.294 1.00 89.00 80 TRP A O 1
ATOM 625 N N . LYS A 1 81 ? 15.252 2.264 2.110 1.00 92.00 81 LYS A N 1
ATOM 626 C CA . LYS A 1 81 ? 14.143 2.710 2.959 1.00 92.00 81 LYS A CA 1
ATOM 627 C C . LYS A 1 81 ? 14.393 4.133 3.429 1.00 92.00 81 LYS A C 1
ATOM 629 O O . LYS A 1 81 ? 15.461 4.435 3.957 1.00 92.00 81 LYS A O 1
ATOM 634 N N . TRP A 1 82 ? 13.401 4.998 3.272 1.00 88.75 82 TRP A N 1
ATOM 635 C CA . TRP A 1 82 ? 13.464 6.364 3.779 1.00 88.75 82 TRP A CA 1
ATOM 636 C C . TRP A 1 82 ? 13.056 6.416 5.253 1.00 88.75 82 TRP A C 1
ATOM 638 O O . TRP A 1 82 ? 12.122 5.709 5.653 1.00 88.75 82 TRP A O 1
ATOM 648 N N . PRO A 1 83 ? 13.710 7.266 6.064 1.00 88.62 83 PRO A N 1
ATOM 649 C CA . PRO A 1 83 ? 13.280 7.500 7.431 1.00 88.62 83 PRO A CA 1
ATOM 650 C C . PRO A 1 83 ? 11.872 8.101 7.430 1.00 88.62 83 PRO A C 1
ATOM 652 O O . PRO A 1 83 ? 11.584 9.059 6.714 1.00 88.62 83 PRO A O 1
ATOM 655 N N . ILE A 1 84 ? 10.997 7.526 8.249 1.00 87.62 84 ILE A N 1
ATOM 656 C CA . ILE A 1 84 ? 9.628 7.996 8.460 1.00 87.62 84 ILE A CA 1
ATOM 657 C C . ILE A 1 84 ? 9.488 8.447 9.909 1.00 87.62 84 ILE A C 1
ATOM 659 O O . ILE A 1 84 ? 9.843 7.722 10.835 1.00 87.62 84 ILE A O 1
ATOM 663 N N . SER A 1 85 ? 8.983 9.660 10.112 1.00 71.44 85 SER A N 1
ATOM 664 C CA . SER A 1 85 ? 8.794 10.247 11.446 1.00 71.44 85 SER A CA 1
ATOM 665 C C . SER A 1 85 ? 7.390 10.018 12.009 1.00 71.44 85 SER A C 1
ATOM 667 O O . SER A 1 85 ? 7.138 10.277 13.183 1.00 71.44 85 SER A O 1
ATOM 669 N N . LEU A 1 86 ? 6.461 9.529 11.183 1.00 73.69 86 LEU A N 1
ATOM 670 C CA . LEU A 1 86 ? 5.054 9.381 11.528 1.00 73.69 86 LEU A CA 1
ATOM 671 C C . LEU A 1 86 ? 4.661 7.906 11.569 1.00 73.69 86 LEU A C 1
ATOM 673 O O . LEU A 1 86 ? 4.666 7.225 10.547 1.00 73.69 86 LEU A O 1
ATOM 677 N N . GLN A 1 87 ? 4.239 7.433 12.744 1.00 80.31 87 GLN A N 1
ATOM 678 C CA . GLN A 1 87 ? 3.519 6.166 12.839 1.00 80.31 87 GLN A CA 1
ATOM 679 C C . GLN A 1 87 ? 2.059 6.349 12.419 1.00 80.31 87 GLN A C 1
ATOM 681 O O . GLN A 1 87 ? 1.315 7.202 12.928 1.00 80.31 87 GLN A O 1
ATOM 686 N N . ASP A 1 88 ? 1.646 5.508 11.486 1.00 93.00 88 ASP A N 1
ATOM 687 C CA . ASP A 1 88 ? 0.311 5.471 10.908 1.00 93.00 88 ASP A CA 1
ATOM 688 C C . ASP A 1 88 ? -0.443 4.215 11.357 1.00 93.00 88 ASP A C 1
ATOM 690 O O . ASP A 1 88 ? 0.091 3.407 12.113 1.00 93.00 88 ASP A O 1
ATOM 694 N N . ARG A 1 89 ? -1.709 4.071 10.963 1.00 95.81 89 ARG A N 1
ATOM 695 C CA . ARG A 1 89 ? -2.579 2.961 11.381 1.00 95.81 89 ARG A CA 1
ATOM 696 C C . ARG A 1 89 ? -2.148 1.605 10.810 1.00 95.81 89 ARG A C 1
ATOM 698 O O . ARG A 1 89 ? -2.434 0.575 11.412 1.00 95.81 89 ARG A O 1
ATOM 705 N N . VAL A 1 90 ? -1.443 1.597 9.682 1.00 97.06 90 VAL A N 1
ATOM 706 C CA . VAL A 1 90 ? -0.911 0.383 9.049 1.00 97.06 90 VAL A CA 1
ATOM 707 C C . VAL A 1 90 ? 0.520 0.597 8.580 1.00 97.06 90 VAL A C 1
ATOM 709 O O . VAL A 1 90 ? 0.954 1.727 8.362 1.00 97.06 90 VAL A O 1
ATOM 712 N N . LYS A 1 91 ? 1.236 -0.511 8.405 1.00 96.81 91 LYS A N 1
ATOM 713 C CA . LYS A 1 91 ? 2.547 -0.574 7.768 1.00 96.81 91 LYS A CA 1
ATOM 714 C C . LYS A 1 91 ? 2.466 -1.485 6.550 1.00 96.81 91 LYS A C 1
ATOM 716 O O . LYS A 1 91 ? 1.927 -2.583 6.636 1.00 96.81 91 LYS A O 1
ATOM 721 N N . PHE A 1 92 ? 3.042 -1.030 5.449 1.00 97.56 92 PHE A N 1
ATOM 722 C CA . PHE A 1 92 ? 3.174 -1.770 4.200 1.00 97.56 92 PHE A CA 1
ATOM 723 C C . PHE A 1 92 ? 4.617 -2.247 4.037 1.00 97.56 92 PHE A C 1
ATOM 725 O O . PHE A 1 92 ? 5.549 -1.484 4.297 1.00 97.56 92 PHE A O 1
ATOM 732 N N . SER A 1 93 ? 4.805 -3.483 3.582 1.00 97.62 93 SER A N 1
ATOM 733 C CA . SER A 1 93 ? 6.134 -4.027 3.264 1.00 97.62 93 SER A CA 1
ATOM 734 C C . SER A 1 93 ? 6.049 -5.147 2.235 1.00 97.62 93 SER A C 1
ATOM 736 O O . SER A 1 93 ? 5.017 -5.812 2.139 1.00 97.62 93 SER A O 1
ATOM 738 N N . PHE A 1 94 ? 7.126 -5.373 1.488 1.00 98.06 94 PHE A N 1
ATOM 739 C CA . PHE A 1 94 ? 7.273 -6.584 0.691 1.00 98.06 94 PHE A CA 1
ATOM 740 C C . PHE A 1 94 ? 7.424 -7.791 1.614 1.00 98.06 94 PHE A C 1
ATOM 742 O O . PHE A 1 94 ? 8.117 -7.733 2.630 1.00 98.06 94 PHE A O 1
ATOM 749 N N . VAL A 1 95 ? 6.794 -8.901 1.240 1.00 98.06 95 VAL A N 1
ATOM 750 C CA . VAL A 1 95 ? 6.980 -10.179 1.940 1.00 98.06 95 VAL A CA 1
ATOM 751 C C . VAL A 1 95 ? 8.301 -10.820 1.530 1.00 98.06 95 VAL A C 1
ATOM 753 O O . VAL A 1 95 ? 9.051 -11.301 2.375 1.00 98.06 95 VAL A O 1
ATOM 756 N N . ASN A 1 96 ? 8.602 -10.790 0.232 1.00 96.81 96 ASN A N 1
ATOM 757 C CA . ASN A 1 96 ? 9.738 -11.500 -0.340 1.00 96.81 96 ASN A CA 1
ATOM 758 C C . ASN A 1 96 ? 10.920 -10.567 -0.604 1.00 96.81 96 ASN A C 1
ATOM 760 O O . ASN A 1 96 ? 10.765 -9.424 -1.043 1.00 96.81 96 ASN A O 1
ATOM 764 N N . SER A 1 97 ? 12.128 -11.077 -0.384 1.00 92.06 97 SER A N 1
ATOM 765 C CA . SER A 1 97 ? 13.362 -10.442 -0.848 1.00 92.06 97 SER A CA 1
ATOM 766 C C . SER A 1 97 ? 13.567 -10.703 -2.340 1.00 92.06 97 SER A C 1
ATOM 768 O O . SER A 1 97 ? 13.200 -11.757 -2.852 1.00 92.06 97 SER A O 1
ATOM 770 N N . GLY A 1 98 ? 14.156 -9.739 -3.048 1.00 88.12 98 GLY A N 1
ATOM 771 C CA . GLY A 1 98 ? 14.454 -9.870 -4.474 1.00 88.12 98 GLY A CA 1
ATOM 772 C C . GLY A 1 98 ? 15.870 -10.395 -4.730 1.00 88.12 98 GLY A C 1
ATOM 773 O O . GLY A 1 98 ? 16.754 -10.184 -3.902 1.00 88.12 98 GLY A O 1
ATOM 774 N N . PRO A 1 99 ? 16.141 -10.987 -5.907 1.00 91.62 99 PRO A N 1
ATOM 775 C CA . PRO A 1 99 ? 17.484 -11.417 -6.316 1.00 91.62 99 PRO A CA 1
ATOM 776 C C . PRO A 1 99 ? 18.425 -10.244 -6.686 1.00 91.62 99 PRO A C 1
ATOM 778 O O . PRO A 1 99 ? 19.426 -10.444 -7.370 1.00 91.62 99 PRO A O 1
ATOM 781 N N . GLY A 1 100 ? 18.089 -9.013 -6.286 1.00 89.94 100 GLY A N 1
ATOM 782 C CA . GLY A 1 100 ? 18.758 -7.775 -6.688 1.00 89.94 100 GLY A CA 1
ATOM 783 C C . GLY A 1 100 ? 18.338 -7.247 -8.069 1.00 89.94 100 GLY A C 1
ATOM 784 O O . GLY A 1 100 ? 17.850 -7.977 -8.937 1.00 89.94 100 GLY A O 1
ATOM 785 N N . LYS A 1 101 ? 18.550 -5.944 -8.297 1.00 89.38 101 LYS A N 1
ATOM 786 C CA . LYS A 1 101 ? 18.123 -5.243 -9.527 1.00 89.38 101 LYS A CA 1
ATOM 787 C C . LYS A 1 101 ? 18.761 -5.737 -10.824 1.00 89.38 101 LYS A C 1
ATOM 789 O O . LYS A 1 101 ? 18.170 -5.563 -11.882 1.00 89.38 101 LYS A O 1
ATOM 794 N N . TYR A 1 102 ? 19.934 -6.362 -10.758 1.00 92.00 102 TYR A N 1
ATOM 795 C CA . TYR A 1 102 ? 20.677 -6.799 -11.947 1.00 92.00 102 TYR A CA 1
ATOM 796 C C . TYR A 1 102 ? 20.258 -8.181 -12.464 1.00 92.00 102 TYR A C 1
ATOM 798 O O . TYR A 1 102 ? 20.649 -8.572 -13.562 1.00 92.00 102 TYR A O 1
ATOM 806 N N . LYS A 1 103 ? 19.449 -8.934 -11.706 1.00 93.19 103 LYS A N 1
ATOM 807 C CA . LYS A 1 103 ? 18.944 -10.227 -12.169 1.00 93.19 103 LYS A CA 1
ATOM 808 C C . LYS A 1 103 ? 17.843 -10.015 -13.206 1.00 93.19 103 LYS A C 1
ATOM 810 O O . LYS A 1 103 ? 16.778 -9.505 -12.879 1.00 93.19 103 LYS A O 1
ATOM 815 N N . ALA A 1 104 ? 18.062 -10.462 -14.439 1.00 91.19 104 ALA A N 1
ATOM 816 C CA . ALA A 1 104 ? 17.018 -10.445 -15.456 1.00 91.19 104 ALA A CA 1
ATOM 817 C C . ALA A 1 104 ? 15.827 -11.323 -15.029 1.00 91.19 104 ALA A C 1
ATOM 819 O O . ALA A 1 104 ? 15.987 -12.513 -14.744 1.00 91.19 104 ALA A O 1
ATOM 820 N N . MET A 1 105 ? 14.628 -10.740 -15.005 1.00 94.25 105 MET A N 1
ATOM 821 C CA . MET A 1 105 ? 13.372 -11.453 -14.781 1.00 94.25 105 MET A CA 1
ATOM 822 C C . MET A 1 105 ? 12.349 -11.049 -15.835 1.00 94.25 105 MET A C 1
ATOM 824 O O . MET A 1 105 ? 12.283 -9.894 -16.256 1.00 94.25 105 MET A O 1
ATOM 828 N N . LYS A 1 106 ? 11.522 -12.011 -16.249 1.00 93.94 106 LYS A N 1
ATOM 829 C CA . LYS A 1 106 ? 10.367 -11.726 -17.100 1.00 93.94 106 LYS A CA 1
ATOM 830 C C . LYS A 1 106 ? 9.314 -10.964 -16.294 1.00 93.94 106 LYS A C 1
ATOM 832 O O . LYS A 1 106 ? 9.192 -11.146 -15.083 1.00 93.94 106 LYS A O 1
ATOM 837 N N . LEU A 1 107 ? 8.544 -10.129 -16.987 1.00 94.38 107 LEU A N 1
ATOM 838 C CA . LEU A 1 107 ? 7.359 -9.485 -16.425 1.00 94.38 107 LEU A CA 1
ATOM 839 C C . LEU A 1 107 ? 6.396 -10.535 -15.872 1.00 94.38 107 LEU A C 1
ATOM 841 O O . LEU A 1 107 ? 6.219 -11.589 -16.485 1.00 94.38 107 LEU A O 1
ATOM 845 N N . TYR A 1 108 ? 5.722 -10.212 -14.768 1.00 92.00 108 TYR A N 1
ATOM 846 C CA . TYR A 1 108 ? 4.697 -11.104 -14.239 1.00 92.00 108 TYR A CA 1
ATOM 847 C C . TYR A 1 108 ? 3.448 -11.192 -15.126 1.00 92.00 108 TYR A C 1
ATOM 849 O O . TYR A 1 108 ? 2.756 -12.186 -15.005 1.00 92.00 108 TYR A O 1
ATOM 857 N N . LYS A 1 109 ? 3.187 -10.260 -16.058 1.00 77.19 109 LYS A N 1
ATOM 858 C CA . LYS A 1 109 ? 2.042 -10.284 -17.007 1.00 77.19 109 LYS A CA 1
ATOM 859 C C . LYS A 1 109 ? 0.772 -10.930 -16.412 1.00 77.19 109 LYS A C 1
ATOM 861 O O . LYS A 1 109 ? 0.450 -10.657 -15.260 1.00 77.19 109 LYS A O 1
ATOM 866 N N . ASP A 1 110 ? 0.051 -11.756 -17.163 1.00 80.50 110 ASP A N 1
ATOM 867 C CA . ASP A 1 110 ? -1.226 -12.386 -16.786 1.00 80.50 110 ASP A CA 1
ATOM 868 C C . ASP A 1 110 ? -1.092 -13.458 -15.684 1.00 80.50 110 ASP A C 1
ATOM 870 O O . ASP A 1 110 ? -1.993 -14.264 -15.458 1.00 80.50 110 ASP A O 1
ATOM 874 N N . LYS A 1 111 ? 0.039 -13.481 -14.966 1.00 89.25 111 LYS A N 1
ATOM 875 C CA . LYS A 1 111 ? 0.247 -14.340 -13.807 1.00 89.25 111 LYS A CA 1
ATOM 876 C C . LYS A 1 111 ? -0.640 -13.878 -12.657 1.00 89.25 111 LYS A C 1
ATOM 878 O O . LYS A 1 111 ? -0.498 -12.762 -12.137 1.00 89.25 111 LYS A O 1
ATOM 883 N N . SER A 1 112 ? -1.473 -14.804 -12.195 1.00 92.44 112 SER A N 1
ATOM 884 C CA . SER A 1 112 ? -2.211 -14.672 -10.940 1.00 92.44 112 SER A CA 1
ATOM 885 C C . SER A 1 112 ? -1.277 -14.319 -9.781 1.00 92.44 112 SER A C 1
ATOM 887 O O . SER A 1 112 ? -0.102 -14.691 -9.770 1.00 92.44 112 SER A O 1
ATOM 889 N N . CYS A 1 113 ? -1.784 -13.557 -8.818 1.00 94.75 113 CYS A N 1
ATOM 890 C CA . CYS A 1 113 ? -1.000 -13.182 -7.650 1.00 94.75 113 CYS A CA 1
ATOM 891 C C . CYS A 1 113 ? -0.667 -14.419 -6.802 1.00 94.75 113 CYS A C 1
ATOM 893 O O . CYS A 1 113 ? -1.567 -15.184 -6.465 1.00 94.75 113 CYS A O 1
ATOM 895 N N . SER A 1 114 ? 0.608 -14.601 -6.455 1.00 96.25 114 SER A N 1
ATOM 896 C CA . SER A 1 114 ? 1.082 -15.684 -5.588 1.00 96.25 114 SER A CA 1
ATOM 897 C C . SER A 1 114 ? 1.856 -15.126 -4.387 1.00 96.25 114 SER A C 1
ATOM 899 O O . SER A 1 114 ? 2.626 -14.179 -4.566 1.00 96.25 114 SER A O 1
ATOM 901 N N . PRO A 1 115 ? 1.764 -15.746 -3.192 1.00 97.19 115 PRO A N 1
ATOM 902 C CA . PRO A 1 115 ? 2.572 -15.369 -2.031 1.00 97.19 115 PRO A CA 1
ATOM 903 C C . PRO A 1 115 ? 4.087 -15.399 -2.256 1.00 97.19 115 PRO A C 1
ATOM 905 O O . PRO A 1 115 ? 4.820 -14.739 -1.530 1.00 97.19 115 PRO A O 1
ATOM 908 N N . SER A 1 116 ? 4.567 -16.141 -3.258 1.00 95.94 116 SER A N 1
ATOM 909 C CA . SER A 1 116 ? 5.985 -16.214 -3.637 1.00 95.94 116 SER A CA 1
ATOM 910 C C . SER A 1 116 ? 6.456 -15.055 -4.528 1.00 95.94 116 SER A C 1
ATOM 912 O O . SER A 1 116 ? 7.619 -15.019 -4.928 1.00 95.94 116 SER A O 1
ATOM 914 N N . ASP A 1 117 ? 5.556 -14.163 -4.948 1.00 97.19 117 ASP A N 1
ATOM 915 C CA . ASP A 1 117 ? 5.884 -13.104 -5.899 1.00 97.19 117 ASP A CA 1
ATOM 916 C C . ASP A 1 117 ? 6.629 -11.942 -5.237 1.00 97.19 117 ASP A C 1
ATOM 918 O O . ASP A 1 117 ? 6.370 -11.569 -4.094 1.00 97.19 117 ASP A O 1
ATOM 922 N N . LEU A 1 118 ? 7.566 -11.331 -5.963 1.00 96.94 118 LEU A N 1
ATOM 923 C CA . LEU A 1 118 ? 8.412 -10.266 -5.408 1.00 96.94 118 LEU A CA 1
ATOM 924 C C . LEU A 1 118 ? 7.665 -8.950 -5.159 1.00 96.94 118 LEU A C 1
ATOM 926 O O . LEU A 1 118 ? 8.150 -8.111 -4.408 1.00 96.94 118 LEU A O 1
ATOM 930 N N . ASP A 1 119 ? 6.505 -8.765 -5.785 1.00 96.50 119 ASP A N 1
ATOM 931 C CA . ASP A 1 119 ? 5.589 -7.645 -5.568 1.00 96.50 119 ASP A CA 1
ATOM 932 C C . ASP A 1 119 ? 4.437 -7.998 -4.611 1.00 96.50 119 ASP A C 1
ATOM 934 O O . ASP A 1 119 ? 3.491 -7.217 -4.490 1.00 96.50 119 ASP A O 1
ATOM 938 N N . TYR A 1 120 ? 4.504 -9.155 -3.939 1.00 98.12 120 TYR A N 1
ATOM 939 C CA . TYR A 1 120 ? 3.569 -9.541 -2.887 1.00 98.12 120 TYR A CA 1
ATOM 940 C C . TYR A 1 120 ? 3.827 -8.700 -1.635 1.00 98.12 120 TYR A C 1
ATOM 942 O O . TYR A 1 120 ? 4.897 -8.758 -1.016 1.00 98.12 120 TYR A O 1
ATOM 950 N N . LEU A 1 121 ? 2.841 -7.881 -1.289 1.00 98.19 121 LEU A N 1
ATOM 951 C CA . LEU A 1 121 ? 2.871 -6.985 -0.147 1.00 98.19 121 LEU A CA 1
ATOM 952 C C . LEU A 1 121 ? 2.100 -7.575 1.019 1.00 98.19 121 LEU A C 1
ATOM 954 O O . LEU A 1 121 ? 1.083 -8.242 0.832 1.00 98.19 121 LEU A O 1
ATOM 958 N N . LYS A 1 122 ? 2.555 -7.227 2.220 1.00 98.00 122 LYS A N 1
ATOM 959 C CA . LYS A 1 122 ? 1.794 -7.354 3.456 1.00 98.00 122 LYS A CA 1
ATOM 960 C C . LYS A 1 122 ? 1.435 -5.988 4.021 1.00 98.00 122 LYS A C 1
ATOM 962 O O . LYS A 1 122 ? 2.223 -5.039 3.944 1.00 98.00 122 LYS A O 1
ATOM 967 N N . ILE A 1 123 ? 0.256 -5.929 4.621 1.00 98.50 123 ILE A N 1
ATOM 968 C CA . ILE A 1 123 ? -0.251 -4.813 5.404 1.00 98.50 123 ILE A CA 1
ATOM 969 C C . ILE A 1 123 ? -0.429 -5.308 6.836 1.00 98.50 123 ILE A C 1
ATOM 971 O O . ILE A 1 123 ? -1.257 -6.183 7.093 1.00 98.50 123 ILE A O 1
ATOM 975 N N . SER A 1 124 ? 0.326 -4.727 7.762 1.00 97.94 124 SER A N 1
ATOM 976 C CA . SER A 1 124 ? 0.237 -5.037 9.190 1.00 97.94 124 SER A CA 1
ATOM 977 C C . SER A 1 124 ? -0.402 -3.860 9.931 1.00 97.94 124 SER A C 1
ATOM 979 O O . SER A 1 124 ? -0.000 -2.707 9.747 1.00 97.94 124 SER A O 1
ATOM 981 N N . PHE A 1 125 ? -1.386 -4.135 10.787 1.00 97.62 125 PHE A N 1
ATOM 982 C CA . PHE A 1 125 ? -2.013 -3.120 11.637 1.00 97.62 125 PHE A CA 1
ATOM 983 C C . PHE A 1 125 ? -1.075 -2.730 12.779 1.00 97.62 125 PHE A C 1
ATOM 985 O O . PHE A 1 125 ? -0.593 -3.585 13.524 1.00 97.62 125 PHE A O 1
ATOM 992 N N . THR A 1 126 ? -0.823 -1.433 12.937 1.00 96.94 126 THR A N 1
ATOM 993 C CA . THR A 1 126 ? -0.018 -0.921 14.053 1.00 96.94 126 THR A CA 1
ATOM 994 C C . THR A 1 126 ? -0.866 -0.814 15.315 1.00 96.94 126 THR A C 1
ATOM 996 O O . THR A 1 126 ? -2.094 -0.797 15.252 1.00 96.94 126 THR A O 1
ATOM 999 N N . GLU A 1 127 ? -0.233 -0.631 16.472 1.00 95.94 127 GLU A N 1
ATOM 1000 C CA . GLU A 1 127 ? -0.956 -0.363 17.723 1.00 95.94 127 GLU A CA 1
ATOM 1001 C C . GLU A 1 127 ? -1.852 0.879 17.638 1.00 95.94 127 GLU A C 1
ATOM 1003 O O . GLU A 1 127 ? -2.948 0.911 18.193 1.00 95.94 127 GLU A O 1
ATOM 1008 N N . LYS A 1 128 ? -1.434 1.895 16.874 1.00 95.00 128 LYS A N 1
ATOM 1009 C CA . LYS A 1 128 ? -2.277 3.056 16.578 1.00 95.00 128 LYS A CA 1
ATOM 1010 C C . LYS A 1 128 ? -3.504 2.672 15.749 1.00 95.00 128 LYS A C 1
ATOM 1012 O O . LYS A 1 128 ? -4.580 3.192 16.009 1.00 95.00 128 LYS A O 1
ATOM 1017 N N . GLY A 1 129 ? -3.355 1.778 14.772 1.00 95.69 129 GLY A N 1
ATOM 1018 C CA . GLY A 1 129 ? -4.468 1.291 13.955 1.00 95.69 129 GLY A CA 1
ATOM 1019 C C . GLY A 1 129 ? -5.460 0.430 14.729 1.00 95.69 129 GLY A C 1
ATOM 1020 O O . GLY A 1 129 ? -6.664 0.614 14.574 1.00 95.69 129 GLY A O 1
ATOM 1021 N N . LYS A 1 130 ? -4.963 -0.447 15.607 1.00 96.38 130 LYS A N 1
ATOM 1022 C CA . LYS A 1 130 ? -5.792 -1.310 16.464 1.00 96.38 130 LYS A CA 1
ATOM 1023 C C . LYS A 1 130 ? -6.621 -0.516 17.480 1.00 96.38 130 LYS A C 1
ATOM 1025 O O . LYS A 1 130 ? -7.707 -0.942 17.850 1.00 96.38 130 LYS A O 1
ATOM 1030 N N . ARG A 1 131 ? -6.116 0.648 17.910 1.00 95.88 131 ARG A N 1
ATOM 1031 C CA . ARG A 1 131 ? -6.810 1.592 18.806 1.00 95.88 131 ARG A CA 1
ATOM 1032 C C . ARG A 1 131 ? -7.664 2.637 18.080 1.00 95.88 131 ARG A C 1
ATOM 1034 O O . ARG A 1 131 ? -8.320 3.439 18.738 1.00 95.88 131 ARG A O 1
ATOM 1041 N N . GLU A 1 132 ? -7.633 2.680 16.748 1.00 94.81 132 GLU A N 1
ATOM 1042 C CA . GLU A 1 132 ? -8.446 3.619 15.970 1.00 94.81 132 GLU A CA 1
ATOM 1043 C C . GLU A 1 132 ? -9.935 3.277 16.115 1.00 94.81 132 GLU A C 1
ATOM 1045 O O . GLU A 1 132 ? -10.309 2.116 16.297 1.00 94.81 132 GLU A O 1
ATOM 1050 N N . ASN A 1 133 ? -10.799 4.289 16.006 1.00 94.56 133 ASN A N 1
ATOM 1051 C CA . ASN A 1 133 ? -12.240 4.071 16.068 1.00 94.56 133 ASN A CA 1
ATOM 1052 C C . ASN A 1 133 ? -12.666 3.039 15.008 1.00 94.56 133 ASN A C 1
ATOM 1054 O O . ASN A 1 133 ? -12.514 3.267 13.805 1.00 94.56 133 ASN A O 1
ATOM 1058 N N . ILE A 1 134 ? -13.252 1.926 15.461 1.00 94.06 134 ILE A N 1
ATOM 1059 C CA . ILE A 1 134 ? -13.686 0.810 14.612 1.00 94.06 134 ILE A CA 1
ATOM 1060 C C . ILE A 1 134 ? -14.628 1.249 13.481 1.00 94.06 134 ILE A C 1
ATOM 1062 O O . ILE A 1 134 ? -14.619 0.647 12.410 1.00 94.06 134 ILE A O 1
ATOM 1066 N N . GLN A 1 135 ? -15.401 2.324 13.673 1.00 94.75 135 GLN A N 1
ATOM 1067 C CA . GLN A 1 135 ? -16.276 2.859 12.630 1.00 94.75 135 GLN A CA 1
ATOM 1068 C C . GLN A 1 135 ? -15.502 3.423 11.438 1.00 94.75 135 GLN A C 1
ATOM 1070 O O . GLN A 1 135 ? -15.968 3.312 10.310 1.00 94.75 135 GLN A O 1
ATOM 1075 N N . LYS A 1 136 ? -14.285 3.947 11.634 1.00 95.00 136 LYS A N 1
ATOM 1076 C CA . LYS A 1 136 ? -13.439 4.364 10.507 1.00 95.00 136 LYS A CA 1
ATOM 1077 C C . LYS A 1 136 ? -13.010 3.171 9.658 1.00 95.00 136 LYS A C 1
ATOM 1079 O O . LYS A 1 136 ? -13.005 3.268 8.437 1.00 95.00 136 LYS A O 1
ATOM 1084 N N . TRP A 1 137 ? -12.721 2.028 10.281 1.00 95.81 137 TRP A N 1
ATOM 1085 C CA . TRP A 1 137 ? -12.455 0.787 9.550 1.00 95.81 137 TRP A CA 1
ATOM 1086 C C . TRP A 1 137 ? -13.691 0.289 8.797 1.00 95.81 137 TRP A C 1
ATOM 1088 O O . TRP A 1 137 ? -13.562 -0.172 7.668 1.00 95.81 137 TRP A O 1
ATOM 1098 N N . ILE A 1 138 ? -14.885 0.408 9.384 1.00 94.75 138 ILE A N 1
ATOM 1099 C CA . ILE A 1 138 ? -16.151 0.020 8.736 1.00 94.75 138 ILE A CA 1
ATOM 1100 C C . ILE A 1 138 ? -16.483 0.936 7.552 1.00 94.75 138 ILE A C 1
ATOM 1102 O O . ILE A 1 138 ? -16.926 0.449 6.511 1.00 94.75 138 ILE A O 1
ATOM 1106 N N . ASN A 1 139 ? -16.244 2.242 7.680 1.00 94.12 139 ASN A N 1
ATOM 1107 C CA . ASN A 1 139 ? -16.429 3.206 6.592 1.00 94.12 139 ASN A CA 1
ATOM 1108 C C . ASN A 1 139 ? -15.386 3.013 5.484 1.00 94.12 139 ASN A C 1
ATOM 1110 O O . ASN A 1 139 ? -15.684 3.208 4.309 1.00 94.12 139 ASN A O 1
ATOM 1114 N N . GLY A 1 140 ? -14.197 2.552 5.863 1.00 94.56 140 GLY A N 1
ATOM 1115 C CA . GLY A 1 140 ? -13.057 2.395 4.982 1.00 94.56 140 GLY A CA 1
ATOM 1116 C C . GLY A 1 140 ? -12.102 3.574 5.118 1.00 94.56 140 GLY A C 1
ATOM 1117 O O . GLY A 1 140 ? -12.507 4.732 5.207 1.00 94.56 140 GLY A O 1
ATOM 1118 N N . MET A 1 141 ? -10.812 3.265 5.134 1.00 95.19 141 MET A N 1
ATOM 1119 C CA . MET A 1 141 ? -9.743 4.259 5.108 1.00 95.19 141 MET A CA 1
ATOM 1120 C C . MET A 1 141 ? -8.851 4.000 3.903 1.00 95.19 141 MET A C 1
ATOM 1122 O O . MET A 1 141 ? -8.613 2.844 3.548 1.00 95.19 141 MET A O 1
ATOM 1126 N N . SER A 1 142 ? -8.365 5.066 3.275 1.00 95.44 142 SER A N 1
ATOM 1127 C CA . SER A 1 142 ? -7.581 4.973 2.047 1.00 95.44 142 SER A CA 1
ATOM 1128 C C . SER A 1 142 ? -6.123 5.339 2.268 1.00 95.44 142 SER A C 1
ATOM 1130 O O . SER A 1 142 ? -5.793 6.193 3.087 1.00 95.44 142 SER A O 1
ATOM 1132 N N . TRP A 1 143 ? -5.254 4.721 1.481 1.00 96.12 143 TRP A N 1
ATOM 1133 C CA . TRP A 1 143 ? -3.841 5.041 1.366 1.00 96.12 143 TRP A CA 1
ATOM 1134 C C . TRP A 1 143 ? -3.485 5.174 -0.101 1.00 96.12 143 TRP A C 1
ATOM 1136 O O . TRP A 1 143 ? -3.965 4.420 -0.945 1.00 96.12 143 TRP A O 1
ATOM 1146 N N . GLY A 1 144 ? -2.619 6.123 -0.409 1.00 95.38 144 GLY A N 1
ATOM 1147 C CA . GLY A 1 144 ? -1.926 6.150 -1.677 1.00 95.38 144 GLY A CA 1
ATOM 1148 C C . GLY A 1 144 ? -0.675 5.304 -1.576 1.00 95.38 144 GLY A C 1
ATOM 1149 O O . GLY A 1 144 ? 0.030 5.369 -0.573 1.00 95.38 144 GLY A O 1
ATOM 1150 N N . ILE A 1 145 ? -0.417 4.510 -2.605 1.00 95.88 145 ILE A N 1
ATOM 1151 C CA . ILE A 1 145 ? 0.762 3.663 -2.739 1.00 95.88 145 ILE A CA 1
ATOM 1152 C C . ILE A 1 145 ? 1.437 4.065 -4.040 1.00 95.88 145 ILE A C 1
ATOM 1154 O O . ILE A 1 145 ? 0.872 3.902 -5.125 1.00 95.88 145 ILE A O 1
ATOM 1158 N N . VAL A 1 146 ? 2.635 4.627 -3.930 1.00 95.06 146 VAL A N 1
ATOM 1159 C CA . VAL A 1 146 ? 3.379 5.175 -5.058 1.00 95.06 146 VAL A CA 1
ATOM 1160 C C . VAL A 1 146 ? 4.581 4.295 -5.342 1.00 95.06 146 VAL A C 1
ATOM 1162 O O . VAL A 1 146 ? 5.458 4.127 -4.495 1.00 95.06 146 VAL A O 1
ATOM 1165 N N . PHE A 1 147 ? 4.617 3.729 -6.549 1.00 94.88 147 PHE A N 1
ATOM 1166 C CA . PHE A 1 147 ? 5.774 2.981 -7.020 1.00 94.88 147 PHE A CA 1
ATOM 1167 C C . PHE A 1 147 ? 6.917 3.952 -7.312 1.00 94.88 147 PHE A C 1
ATOM 1169 O O . PHE A 1 147 ? 6.792 4.808 -8.189 1.00 94.88 147 PHE A O 1
ATOM 1176 N N . TYR A 1 148 ? 8.024 3.840 -6.581 1.00 90.44 148 TYR A N 1
ATOM 1177 C CA . TYR A 1 148 ? 9.150 4.745 -6.754 1.00 90.44 148 TYR A CA 1
ATOM 1178 C C . TYR A 1 148 ? 9.937 4.350 -8.002 1.00 90.44 148 TYR A C 1
ATOM 1180 O O . TYR A 1 148 ? 10.549 3.292 -8.065 1.00 90.44 148 TYR A O 1
ATOM 1188 N N . LYS A 1 149 ? 9.946 5.224 -9.006 1.00 79.19 149 LYS A N 1
ATOM 1189 C CA . LYS A 1 149 ? 10.874 5.167 -10.134 1.00 79.19 149 LYS A CA 1
ATOM 1190 C C . LYS A 1 149 ? 11.551 6.531 -10.192 1.00 79.19 149 LYS A C 1
ATOM 1192 O O . LYS A 1 149 ? 10.854 7.542 -10.195 1.00 79.19 149 LYS A O 1
ATOM 1197 N N . TYR A 1 150 ? 12.884 6.558 -10.132 1.00 60.09 150 TYR A N 1
ATOM 1198 C CA . TYR A 1 150 ? 13.707 7.772 -10.030 1.00 60.09 150 TYR A CA 1
ATOM 1199 C C . TYR A 1 150 ? 13.133 8.950 -10.847 1.00 60.09 150 TYR A C 1
ATOM 1201 O O . TYR A 1 150 ? 13.164 8.914 -12.073 1.00 60.09 150 TYR A O 1
ATOM 1209 N N . GLY A 1 151 ? 12.591 9.967 -10.162 1.00 54.62 151 GLY A N 1
ATOM 1210 C CA . GLY A 1 151 ? 12.025 11.180 -10.778 1.00 54.62 151 GLY A CA 1
ATOM 1211 C C . GLY A 1 151 ? 10.504 11.354 -10.667 1.00 54.62 151 GLY A C 1
ATOM 1212 O O . GLY A 1 151 ? 10.007 12.438 -10.950 1.00 54.62 151 GLY A O 1
A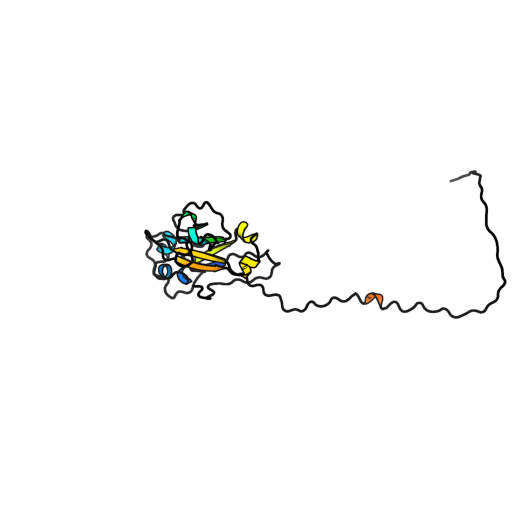TOM 1213 N N . GLY A 1 152 ? 9.765 10.338 -10.217 1.00 62.19 152 GLY A N 1
ATOM 1214 C CA . GLY A 1 152 ? 8.317 10.423 -10.013 1.00 62.19 152 GLY A CA 1
ATOM 1215 C C . GLY A 1 152 ? 7.638 9.077 -10.239 1.00 62.19 152 GLY A C 1
ATOM 1216 O O . GLY A 1 152 ? 7.998 8.328 -11.145 1.00 62.19 152 GLY A O 1
ATOM 1217 N N . GLY A 1 153 ? 6.671 8.747 -9.384 1.00 67.00 153 GLY A N 1
ATOM 1218 C CA . GLY A 1 153 ? 5.998 7.454 -9.386 1.00 67.00 153 GLY A CA 1
ATOM 1219 C C . GLY A 1 153 ? 4.530 7.553 -9.766 1.00 67.00 153 GLY A C 1
ATOM 1220 O O . GLY A 1 153 ? 3.833 8.462 -9.318 1.00 67.00 153 GLY A O 1
ATOM 1221 N N . ALA A 1 154 ? 4.036 6.588 -10.544 1.00 82.69 154 ALA A N 1
ATOM 1222 C CA . ALA A 1 154 ? 2.597 6.405 -10.688 1.00 82.69 154 ALA A CA 1
ATOM 1223 C C . ALA A 1 154 ? 2.039 5.925 -9.343 1.00 82.69 154 ALA A C 1
ATOM 1225 O O . ALA A 1 154 ? 2.476 4.901 -8.807 1.00 82.69 154 ALA A O 1
ATOM 1226 N N . GLY A 1 155 ? 1.108 6.692 -8.789 1.00 90.56 155 GLY A N 1
ATOM 1227 C CA . GLY A 1 155 ? 0.413 6.355 -7.559 1.00 90.56 155 GLY A CA 1
ATOM 1228 C C . GLY A 1 155 ? -0.879 5.586 -7.814 1.00 90.56 155 GLY A C 1
ATOM 1229 O O . GLY A 1 155 ? -1.449 5.610 -8.906 1.00 90.56 155 GLY A O 1
ATOM 1230 N N . SER A 1 156 ? -1.337 4.863 -6.803 1.00 92.75 156 SER A N 1
ATOM 1231 C CA . SER A 1 156 ? -2.632 4.186 -6.806 1.00 92.75 156 SER A CA 1
ATOM 1232 C C . SER A 1 156 ? -3.249 4.293 -5.423 1.00 92.75 156 SER A C 1
ATOM 1234 O O . SER A 1 156 ? -2.530 4.343 -4.428 1.00 92.75 156 SER A O 1
ATOM 1236 N N . THR A 1 157 ? -4.574 4.334 -5.342 1.00 93.88 157 THR A N 1
ATOM 1237 C CA . THR A 1 157 ? -5.279 4.372 -4.059 1.00 93.88 157 THR A CA 1
ATOM 1238 C C . THR A 1 157 ? -5.755 2.975 -3.681 1.00 93.88 157 THR A C 1
ATOM 1240 O O . THR A 1 157 ? -6.370 2.290 -4.492 1.00 93.88 157 THR A O 1
ATOM 1243 N N . LEU A 1 158 ? -5.489 2.573 -2.441 1.00 94.88 158 LEU A N 1
ATOM 1244 C CA . LEU A 1 158 ? -6.008 1.361 -1.819 1.00 94.88 158 LEU A CA 1
ATOM 1245 C C . LEU A 1 158 ? -6.886 1.748 -0.631 1.00 94.88 158 LEU A C 1
ATOM 1247 O O . LEU A 1 158 ? -6.455 2.526 0.217 1.00 94.88 158 LEU A O 1
ATOM 1251 N N . THR A 1 159 ? -8.074 1.157 -0.530 1.00 95.88 159 THR A N 1
ATOM 1252 C CA . THR A 1 159 ? -8.962 1.318 0.628 1.00 95.88 159 THR A CA 1
ATOM 1253 C C . THR A 1 159 ? -9.013 0.026 1.434 1.00 95.88 159 THR A C 1
ATOM 1255 O O . THR A 1 159 ? -9.247 -1.046 0.881 1.00 95.88 159 THR A O 1
ATOM 1258 N N . ILE A 1 160 ? -8.816 0.124 2.749 1.00 96.56 160 ILE A N 1
ATOM 1259 C CA . ILE A 1 160 ? -8.964 -0.990 3.691 1.00 96.56 160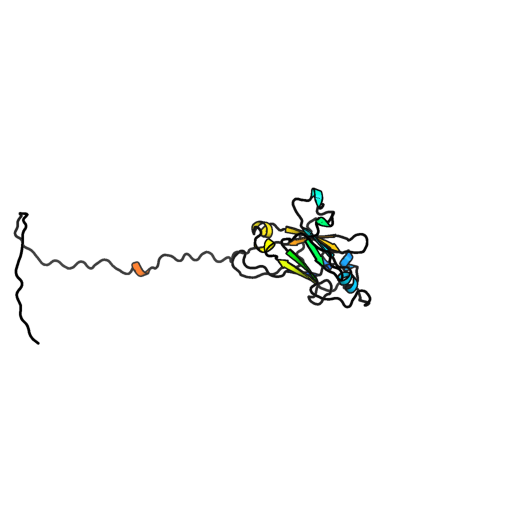 ILE A CA 1
ATOM 1260 C C . ILE A 1 160 ? -10.283 -0.807 4.430 1.00 96.56 160 ILE A C 1
ATOM 1262 O O . ILE A 1 160 ? -10.512 0.243 5.035 1.00 96.56 160 ILE A O 1
ATOM 1266 N N . ARG A 1 161 ? -11.136 -1.835 4.396 1.00 95.94 161 ARG A N 1
ATOM 1267 C CA . ARG A 1 161 ? -12.466 -1.813 5.008 1.00 95.94 161 ARG A CA 1
ATOM 1268 C C . ARG A 1 161 ? -12.736 -3.081 5.811 1.00 95.94 161 ARG A C 1
ATOM 1270 O O . ARG A 1 161 ? -12.472 -4.183 5.339 1.00 95.94 161 ARG A O 1
ATOM 1277 N N . LEU A 1 162 ? -13.309 -2.917 6.999 1.00 95.81 162 LEU A N 1
ATOM 1278 C CA . LEU A 1 162 ? -13.836 -4.001 7.821 1.00 95.81 162 LEU A CA 1
ATOM 1279 C C . LEU A 1 162 ? -15.305 -4.248 7.465 1.00 95.81 162 LEU A C 1
ATOM 1281 O O . LEU A 1 162 ? -16.112 -3.318 7.459 1.00 95.81 162 LEU A O 1
ATOM 1285 N N . ARG A 1 163 ? -15.663 -5.509 7.220 1.00 94.00 163 ARG A N 1
ATOM 1286 C CA . ARG A 1 163 ? -17.056 -5.959 7.132 1.00 94.00 163 ARG A CA 1
ATOM 1287 C C . ARG A 1 163 ? -17.356 -6.836 8.340 1.00 94.00 163 ARG A C 1
ATOM 1289 O O . ARG A 1 163 ? -16.596 -7.755 8.624 1.00 94.00 163 ARG A O 1
ATOM 1296 N N . ILE A 1 164 ? -18.434 -6.521 9.051 1.00 91.44 164 ILE A N 1
ATOM 1297 C CA . ILE A 1 164 ? -18.918 -7.308 10.187 1.00 91.44 164 ILE A CA 1
ATOM 1298 C C . ILE A 1 164 ? -20.201 -7.987 9.735 1.00 91.44 164 ILE A C 1
ATOM 1300 O O . ILE A 1 164 ? -21.156 -7.315 9.356 1.00 91.44 164 ILE A O 1
ATOM 1304 N N . GLU A 1 165 ? -20.203 -9.310 9.783 1.00 88.62 165 GLU A N 1
ATOM 1305 C CA . GLU A 1 165 ? -21.399 -10.120 9.599 1.00 88.62 165 GLU A CA 1
ATOM 1306 C C . GLU A 1 165 ? -21.805 -10.624 10.979 1.00 88.62 165 GLU A C 1
ATOM 1308 O O . GLU A 1 165 ? -21.053 -11.346 11.632 1.00 88.62 165 GLU A O 1
ATOM 1313 N N . THR A 1 166 ? -22.958 -10.182 11.469 1.00 77.94 166 THR A N 1
ATOM 1314 C CA . THR A 1 166 ? -23.547 -10.756 12.678 1.00 77.94 166 THR A CA 1
ATOM 1315 C C . THR A 1 166 ? -24.153 -12.096 12.293 1.00 77.94 166 THR A C 1
ATOM 1317 O O . THR A 1 166 ? -24.982 -12.141 11.381 1.00 77.94 166 THR A O 1
ATOM 1320 N N . GLY A 1 167 ? -23.719 -13.174 12.953 1.00 61.72 167 GLY A N 1
ATOM 1321 C CA . GLY A 1 167 ? -24.327 -14.491 12.790 1.00 61.72 167 GLY A CA 1
ATOM 1322 C C . GLY A 1 167 ? -25.842 -14.366 12.914 1.00 61.72 167 GLY A C 1
ATOM 1323 O O . GLY A 1 167 ? -26.343 -13.738 13.841 1.00 61.72 167 GLY A O 1
ATOM 1324 N N . THR A 1 168 ? -26.560 -14.890 11.931 1.00 50.06 168 THR A N 1
ATOM 1325 C CA . THR A 1 168 ? -28.012 -14.756 11.770 1.00 50.06 168 THR A CA 1
ATOM 1326 C C . THR A 1 168 ? -28.802 -15.651 12.723 1.00 50.06 168 THR A C 1
ATOM 1328 O O . THR A 1 168 ? -29.968 -15.929 12.461 1.00 50.06 168 THR A O 1
ATOM 1331 N N . GLU A 1 169 ? -28.207 -16.105 13.827 1.00 52.75 169 GLU A N 1
ATOM 1332 C CA . GLU A 1 169 ? -28.977 -16.788 14.858 1.00 52.75 169 GLU A CA 1
ATOM 1333 C C . GLU A 1 169 ? -29.714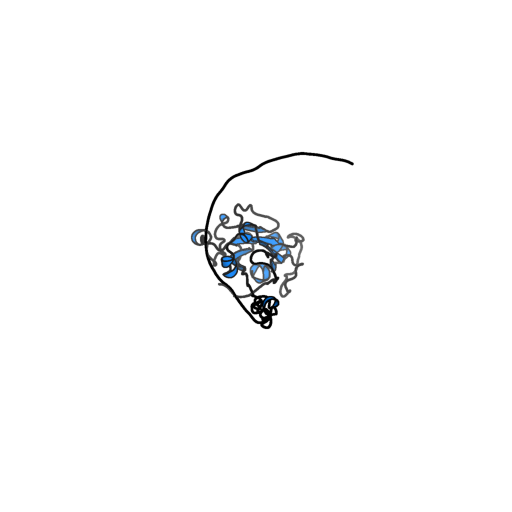 -15.735 15.691 1.00 52.75 169 GLU A C 1
ATOM 1335 O O . GLU A 1 169 ? -29.074 -14.856 16.281 1.00 52.75 169 GLU A O 1
ATOM 1340 N N . PRO A 1 170 ? -31.061 -15.773 15.726 1.00 53.69 170 PRO A N 1
ATOM 1341 C CA . PRO A 1 170 ? -31.816 -14.969 16.669 1.00 53.69 170 PRO A CA 1
ATOM 1342 C C . PRO A 1 170 ? -31.277 -15.242 18.075 1.00 53.69 170 PRO A C 1
ATOM 1344 O O . PRO A 1 170 ? -30.947 -16.395 18.367 1.00 53.69 170 PRO A O 1
ATOM 1347 N N . PRO A 1 171 ? -31.207 -14.238 18.966 1.00 58.09 171 PRO A N 1
ATOM 1348 C CA . PRO A 1 171 ? -30.954 -14.514 20.369 1.00 58.09 171 PRO A CA 1
ATOM 1349 C C . PRO A 1 171 ? -32.003 -15.526 20.831 1.00 58.09 171 PRO A C 1
ATOM 1351 O O . PRO A 1 171 ? -33.193 -15.215 20.884 1.00 58.09 171 PRO A O 1
ATOM 1354 N N . VAL A 1 172 ? -31.574 -16.758 21.112 1.00 58.22 172 VAL A N 1
ATOM 1355 C CA . VAL A 1 172 ? -32.434 -17.729 21.779 1.00 58.22 172 VAL A CA 1
ATOM 1356 C C . VAL A 1 172 ? -32.733 -17.107 23.130 1.00 58.22 172 VAL A C 1
ATOM 1358 O O . VAL A 1 172 ? -31.830 -16.909 23.944 1.00 58.22 172 VAL A O 1
ATOM 1361 N N . ALA A 1 173 ? -33.987 -16.713 23.335 1.00 60.75 173 ALA A N 1
ATOM 1362 C CA . ALA A 1 173 ? -34.445 -16.247 24.626 1.00 60.75 173 ALA A CA 1
ATOM 1363 C C . ALA A 1 173 ? -34.251 -17.399 25.617 1.00 60.75 173 ALA A C 1
ATOM 1365 O O . ALA A 1 173 ? -35.021 -18.360 25.627 1.00 60.75 173 ALA A O 1
ATOM 1366 N N . VAL A 1 174 ? -33.198 -17.320 26.428 1.00 62.25 174 VAL A N 1
ATOM 1367 C CA . VAL A 1 174 ? -33.053 -18.157 27.616 1.00 62.25 174 VAL A CA 1
ATOM 1368 C C . VAL A 1 174 ? -34.074 -17.613 28.610 1.00 62.25 174 VAL A C 1
ATOM 1370 O O . VAL A 1 174 ? -33.819 -16.650 29.330 1.00 62.25 174 VAL A O 1
ATOM 1373 N N . GLY A 1 175 ? -35.297 -18.137 28.522 1.00 68.38 175 GLY A N 1
ATOM 1374 C CA . GLY A 1 175 ? -36.372 -17.823 29.456 1.00 68.38 175 GLY A CA 1
ATOM 1375 C C . GLY A 1 175 ? -36.016 -18.281 30.875 1.00 68.38 175 GLY A C 1
ATOM 1376 O O . GLY A 1 175 ? -35.144 -19.137 31.029 1.00 68.38 175 GLY A O 1
ATOM 1377 N N . PRO A 1 176 ? -36.671 -17.724 31.909 1.00 54.16 176 PRO A N 1
ATOM 1378 C CA . PRO A 1 176 ? -36.395 -18.084 33.295 1.00 54.16 176 PRO A CA 1
ATOM 1379 C C . PRO A 1 176 ? -36.565 -19.593 33.501 1.00 54.16 176 PRO A C 1
ATOM 1381 O O . PRO A 1 176 ? -37.537 -20.184 33.021 1.00 54.16 176 PRO A O 1
ATOM 1384 N N . ASP A 1 177 ? -35.602 -20.200 34.197 1.00 49.75 177 ASP A N 1
ATOM 1385 C CA . ASP A 1 177 ? -35.589 -21.617 34.556 1.00 49.75 177 ASP A CA 1
ATOM 1386 C C . ASP A 1 177 ? -36.964 -22.066 35.072 1.00 49.75 177 ASP A C 1
ATOM 1388 O O . ASP A 1 177 ? -37.481 -21.554 36.066 1.00 49.75 177 ASP A O 1
ATOM 1392 N N . LYS A 1 178 ? -37.560 -23.067 34.413 1.00 49.66 178 LYS A N 1
ATOM 1393 C CA . LYS A 1 178 ? -38.878 -23.623 34.775 1.00 49.66 178 LYS A CA 1
ATOM 1394 C C . LYS A 1 178 ? -38.893 -24.383 36.110 1.00 49.66 178 LYS A C 1
ATOM 1396 O O . LYS A 1 178 ? -39.930 -24.918 36.488 1.00 49.66 178 LYS A O 1
ATOM 1401 N N . ILE A 1 179 ? -37.779 -24.426 36.837 1.00 45.88 179 ILE A N 1
ATOM 1402 C CA . ILE A 1 179 ? -37.623 -25.259 38.037 1.00 45.88 179 ILE A CA 1
ATOM 1403 C C . ILE A 1 179 ? -38.475 -24.737 39.217 1.00 45.88 179 ILE A C 1
ATOM 1405 O O . ILE A 1 179 ? -38.743 -25.482 40.152 1.00 45.88 179 ILE A O 1
ATOM 1409 N N . LEU A 1 180 ? -39.003 -23.505 39.162 1.00 48.12 180 LEU A N 1
ATOM 1410 C CA . LEU A 1 180 ? -39.911 -22.977 40.195 1.00 48.12 180 LEU A CA 1
ATOM 1411 C C . LEU A 1 180 ? -41.414 -23.224 39.956 1.00 48.12 180 LEU A C 1
ATOM 1413 O O . LEU A 1 180 ? -42.217 -22.839 40.801 1.00 48.12 180 LEU A O 1
ATOM 1417 N N . ALA A 1 181 ? -41.822 -23.850 38.846 1.00 46.56 181 ALA A N 1
ATOM 1418 C CA . ALA A 1 181 ? -43.242 -24.112 38.570 1.00 46.56 181 ALA A CA 1
ATOM 1419 C C . ALA A 1 181 ? -43.748 -25.470 39.102 1.00 46.56 181 ALA A C 1
ATOM 1421 O O . ALA A 1 181 ? -44.955 -25.701 39.101 1.00 46.56 181 ALA A O 1
ATOM 1422 N N . GLU A 1 182 ? -42.860 -26.360 39.567 1.00 47.44 182 GLU A N 1
ATOM 1423 C CA . GLU A 1 182 ? -43.243 -27.675 40.119 1.00 47.44 182 GLU A CA 1
ATOM 1424 C C . GLU A 1 182 ? -43.464 -27.694 41.637 1.00 47.44 182 GLU A C 1
ATOM 1426 O O . GLU A 1 182 ? -43.900 -28.709 42.180 1.00 47.44 182 GLU A O 1
ATOM 1431 N N . GLN A 1 183 ? -43.251 -26.582 42.346 1.00 48.44 183 GLN A N 1
ATOM 1432 C CA . GLN A 1 183 ? -43.740 -26.474 43.721 1.00 48.44 183 GLN A CA 1
ATOM 1433 C C . GLN A 1 183 ? -45.229 -26.133 43.678 1.00 48.44 183 GLN A C 1
ATOM 1435 O O . GLN A 1 183 ? -45.635 -24.973 43.722 1.00 48.44 183 GLN A O 1
ATOM 1440 N N . GLY A 1 184 ? -46.040 -27.182 43.518 1.00 49.38 184 GLY A N 1
ATOM 1441 C CA . GLY A 1 184 ? -47.486 -27.108 43.665 1.00 49.38 184 GLY A CA 1
ATOM 1442 C C . GLY A 1 184 ? -47.890 -26.482 45.010 1.00 49.38 184 GLY A C 1
ATOM 1443 O O . GLY A 1 184 ? -47.081 -26.434 45.942 1.00 49.38 184 GLY A O 1
ATOM 1444 N N . PRO A 1 185 ? -49.133 -25.983 45.129 1.00 52.06 185 PRO A N 1
ATOM 1445 C CA . PRO A 1 185 ? -49.598 -25.318 46.340 1.00 52.06 185 PRO A CA 1
ATOM 1446 C C . PRO A 1 185 ? -49.425 -26.230 47.566 1.00 52.06 185 PRO A C 1
ATOM 1448 O O . PRO A 1 185 ? -49.636 -27.440 47.435 1.00 52.06 185 PRO A O 1
ATOM 1451 N N . PRO A 1 186 ? -49.094 -25.686 48.753 1.00 49.31 186 PRO A N 1
ATOM 1452 C CA . PRO A 1 186 ? -49.072 -26.469 49.982 1.00 49.31 186 PRO A CA 1
ATOM 1453 C C . PRO A 1 186 ? -50.401 -27.211 50.146 1.00 49.31 186 PRO A C 1
ATOM 1455 O O . PRO A 1 186 ? -51.469 -26.602 50.049 1.00 49.31 186 PRO A O 1
ATOM 1458 N N . ALA A 1 187 ? -50.337 -28.526 50.357 1.00 43.66 187 ALA A N 1
ATOM 1459 C CA . ALA A 1 187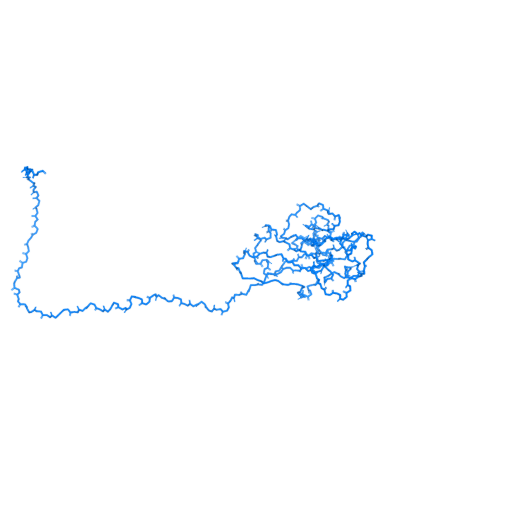 ? -51.519 -29.331 50.616 1.00 43.66 187 ALA A CA 1
ATOM 1460 C C . ALA A 1 187 ? -52.241 -28.789 51.861 1.00 43.66 187 ALA A C 1
ATOM 1462 O O . ALA A 1 187 ? -51.644 -28.657 52.928 1.00 43.66 187 ALA A O 1
ATOM 1463 N N . LEU A 1 188 ? -53.523 -28.453 51.706 1.00 44.88 188 LEU A N 1
ATOM 1464 C CA . LEU A 1 188 ? -54.420 -28.137 52.814 1.00 44.88 188 LEU A CA 1
ATOM 1465 C C . LEU A 1 188 ? -54.645 -29.414 53.634 1.00 44.88 188 LEU A C 1
ATOM 1467 O O . LEU A 1 188 ? -55.176 -30.395 53.111 1.00 44.88 188 LEU A O 1
ATOM 1471 N N . GLU A 1 189 ? -54.244 -29.405 54.904 1.00 46.69 189 GLU A N 1
ATOM 1472 C CA . GLU A 1 189 ? -54.582 -30.476 55.844 1.00 46.69 189 GLU A CA 1
ATOM 1473 C C . GLU A 1 189 ? -56.103 -30.512 56.120 1.00 46.69 189 GLU A C 1
ATOM 1475 O O . GLU A 1 189 ? -56.743 -29.454 56.161 1.00 46.69 189 GLU A O 1
ATOM 1480 N N . PRO A 1 190 ? -56.715 -31.699 56.317 1.00 40.59 190 PRO A N 1
ATOM 1481 C CA . PRO A 1 190 ? -58.142 -31.812 56.603 1.00 40.59 190 PRO A CA 1
ATOM 1482 C C . PRO A 1 190 ? -58.491 -31.379 58.040 1.00 40.59 190 PRO A C 1
ATOM 1484 O O . PRO A 1 190 ? -57.664 -31.490 58.947 1.00 40.59 190 PRO A O 1
ATOM 1487 N N . PRO A 1 191 ? -59.739 -30.941 58.285 1.00 45.75 191 PRO A N 1
ATOM 1488 C CA . PRO A 1 191 ? -60.148 -30.352 59.553 1.00 45.75 191 PRO A CA 1
ATOM 1489 C C . PRO A 1 191 ? -60.405 -31.426 60.618 1.00 45.75 191 PRO A C 1
ATOM 1491 O O . PRO A 1 191 ? -61.228 -32.319 60.421 1.00 45.75 191 PRO A O 1
ATOM 1494 N N . HIS A 1 192 ? -59.779 -31.288 61.789 1.00 40.34 192 HIS A N 1
ATOM 1495 C CA . HIS A 1 192 ? -60.235 -31.945 63.014 1.00 40.34 192 HIS A CA 1
ATOM 1496 C C . HIS A 1 192 ? -60.941 -30.933 63.933 1.00 40.34 192 HIS A C 1
ATOM 1498 O O . HIS A 1 192 ? -60.457 -29.830 64.173 1.00 40.34 192 HIS A O 1
ATOM 1504 N N . ASN A 1 193 ? -62.136 -31.324 64.380 1.00 35.25 193 ASN A N 1
ATOM 1505 C CA . ASN A 1 193 ? -63.147 -30.515 65.063 1.00 35.25 193 ASN A CA 1
ATOM 1506 C C . ASN A 1 193 ? -62.727 -29.942 66.442 1.00 35.25 193 ASN A C 1
ATOM 1508 O O . ASN A 1 193 ? -62.073 -30.608 67.239 1.00 35.25 193 ASN A O 1
ATOM 1512 N N . LEU A 1 194 ? -63.212 -28.713 66.679 1.00 36.81 194 LEU A N 1
ATOM 1513 C CA . LEU A 1 194 ? -63.266 -27.815 67.867 1.00 36.81 194 LEU A CA 1
ATOM 1514 C C . LEU A 1 194 ? -63.857 -28.472 69.158 1.00 36.81 194 LEU A C 1
ATOM 1516 O O . LEU A 1 194 ? -64.437 -29.545 68.990 1.00 36.81 194 LEU A O 1
ATOM 1520 N N . PRO A 1 195 ? -63.852 -27.875 70.400 1.00 42.00 195 PRO A N 1
ATOM 1521 C CA . PRO A 1 195 ? -63.858 -26.423 70.741 1.00 42.00 195 PRO A CA 1
ATOM 1522 C C . PRO A 1 195 ? -63.138 -25.888 72.038 1.00 42.00 195 PRO A C 1
ATOM 1524 O O . PRO A 1 195 ? -63.118 -26.530 73.079 1.00 42.00 195 PRO A O 1
ATOM 1527 N N . VAL A 1 196 ? -62.609 -24.646 71.941 1.00 39.09 196 VAL A N 1
ATOM 1528 C CA . VAL A 1 196 ? -62.765 -23.390 72.767 1.00 39.09 196 VAL A CA 1
ATOM 1529 C C . VAL A 1 196 ? -63.046 -23.496 74.298 1.00 39.09 196 VAL A C 1
ATOM 1531 O O . VAL A 1 196 ? -63.984 -24.203 74.658 1.00 39.09 196 VAL A O 1
ATOM 1534 N N . PRO A 1 197 ? -62.326 -22.778 75.217 1.00 40.31 197 PRO A N 1
ATOM 1535 C CA . PRO A 1 197 ? -62.545 -21.337 75.564 1.00 40.31 197 PRO A CA 1
ATOM 1536 C C . PRO A 1 197 ? -61.258 -20.474 75.706 1.00 40.31 197 PRO A C 1
ATOM 1538 O O . PRO A 1 197 ? -60.224 -20.973 76.128 1.00 40.31 197 PRO A O 1
ATOM 1541 N N . GLN A 1 198 ? -61.204 -19.234 75.173 1.00 33.34 198 GLN A N 1
ATOM 1542 C CA . GLN A 1 198 ? -61.462 -17.920 75.839 1.00 33.34 198 GLN A CA 1
ATOM 1543 C C . GLN A 1 198 ? -60.591 -17.665 77.100 1.00 33.34 198 GLN A C 1
ATOM 1545 O O . GLN A 1 198 ? -60.499 -18.541 77.939 1.00 33.34 198 GLN A O 1
ATOM 1550 N N . LEU A 1 199 ? -59.964 -16.515 77.399 1.00 31.53 199 LEU A N 1
ATOM 1551 C CA . LEU A 1 199 ? -59.981 -15.129 76.910 1.00 31.53 199 LEU A CA 1
ATOM 1552 C C . LEU A 1 199 ? -58.838 -14.353 77.642 1.00 31.53 199 LEU A C 1
ATOM 1554 O O . LEU A 1 199 ? -58.684 -14.530 78.842 1.00 31.53 199 LEU A O 1
ATOM 1558 N N . THR A 1 200 ? -58.132 -13.454 76.938 1.00 31.77 200 THR A N 1
ATOM 1559 C CA . THR A 1 200 ? -57.464 -12.188 77.385 1.00 31.77 200 THR A CA 1
ATOM 1560 C C . THR A 1 200 ? -56.461 -12.093 78.557 1.00 31.77 200 THR A C 1
ATOM 1562 O O . THR A 1 200 ? -56.671 -12.638 79.630 1.00 31.77 200 THR A O 1
ATOM 1565 N N . SER A 1 201 ? -55.546 -11.114 78.378 1.00 34.34 201 SER A N 1
ATOM 1566 C CA . SER A 1 201 ? -54.918 -10.238 79.404 1.00 34.34 201 SER A CA 1
ATOM 1567 C C . SER A 1 201 ? -53.782 -10.850 80.240 1.00 34.34 201 SER A C 1
ATOM 1569 O O . SER A 1 201 ? -53.915 -11.963 80.707 1.00 34.34 201 SER A O 1
ATOM 1571 N N . LEU A 1 202 ? -52.633 -10.227 80.538 1.00 32.38 202 LEU A N 1
ATOM 1572 C CA . LEU A 1 202 ? -52.111 -8.851 80.492 1.00 32.38 202 LEU A CA 1
ATOM 1573 C C . LEU A 1 202 ? -50.555 -8.924 80.502 1.00 32.38 202 LEU A C 1
ATOM 1575 O O . LEU A 1 202 ? -49.977 -9.890 80.988 1.00 32.38 202 LEU A O 1
ATOM 1579 N N . ARG A 1 203 ? -49.883 -7.878 80.000 1.00 34.62 203 ARG A N 1
ATOM 1580 C CA . ARG A 1 203 ? -48.485 -7.478 80.335 1.00 34.62 203 ARG A CA 1
ATOM 1581 C C . ARG A 1 203 ? -48.342 -7.169 81.855 1.00 34.62 203 ARG A C 1
ATOM 1583 O O . ARG A 1 203 ? -49.391 -6.996 82.469 1.00 34.62 203 ARG A O 1
ATOM 1590 N N . PRO A 1 204 ? -47.163 -6.831 82.438 1.00 51.28 204 PRO A N 1
ATOM 1591 C CA . PRO A 1 204 ? -45.735 -7.029 82.100 1.00 51.28 204 PRO A CA 1
ATOM 1592 C C . PRO A 1 204 ? -44.886 -7.454 83.354 1.00 51.28 204 PRO A C 1
ATOM 1594 O O . PRO A 1 204 ? -45.440 -7.960 84.320 1.00 51.28 204 PRO A O 1
ATOM 1597 N N . ASP A 1 205 ? -43.576 -7.150 83.325 1.00 34.69 205 ASP A N 1
ATOM 1598 C CA . ASP A 1 205 ? -42.559 -7.039 84.405 1.00 34.69 205 ASP A CA 1
ATOM 1599 C C . ASP A 1 205 ? -41.658 -8.248 84.704 1.00 34.69 205 ASP A C 1
ATOM 1601 O O . ASP A 1 205 ? -42.130 -9.331 85.019 1.00 34.69 205 ASP A O 1
ATOM 1605 N N . ILE A 1 206 ? -40.356 -8.201 84.363 1.00 35.56 206 ILE A N 1
ATOM 1606 C CA . ILE A 1 206 ? -39.184 -7.457 84.912 1.00 35.56 206 ILE A CA 1
ATOM 1607 C C . ILE A 1 206 ? -38.561 -8.192 86.115 1.00 35.56 206 ILE A C 1
ATOM 1609 O O . ILE A 1 206 ? -39.246 -8.551 87.065 1.00 35.56 206 ILE A O 1
ATOM 1613 N N . THR A 1 207 ? -37.218 -8.295 86.064 1.00 33.09 207 THR A N 1
ATOM 1614 C CA . THR A 1 207 ? -36.248 -8.659 87.130 1.00 33.09 207 THR A CA 1
ATOM 1615 C C . THR A 1 207 ? -36.333 -10.078 87.694 1.00 33.09 207 THR A C 1
ATOM 1617 O O . THR A 1 207 ? -37.407 -10.60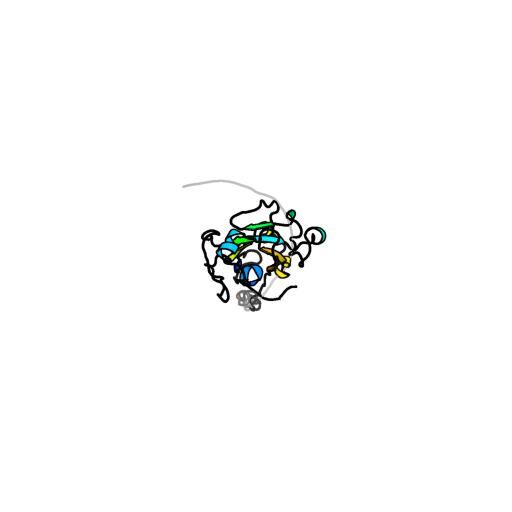8 87.899 1.00 33.09 207 THR A O 1
ATOM 1620 N N . GLN A 1 208 ? -35.273 -10.778 88.087 1.00 38.16 208 GLN A N 1
ATOM 1621 C CA . GLN A 1 208 ? -33.810 -10.776 87.929 1.00 38.16 208 GLN A CA 1
ATOM 1622 C C . GLN A 1 208 ? -33.354 -12.104 88.634 1.00 38.16 208 GLN A C 1
ATOM 1624 O O . GLN A 1 208 ? -34.215 -12.872 89.057 1.00 38.16 208 GLN A O 1
ATOM 1629 N N . PRO A 1 209 ? -32.052 -12.446 88.725 1.00 51.19 209 PRO A N 1
ATOM 1630 C CA . PRO A 1 209 ? -31.519 -13.799 88.960 1.00 51.19 209 PRO A CA 1
ATOM 1631 C C . PRO A 1 209 ? -31.340 -14.020 90.495 1.00 51.19 209 PRO A C 1
ATOM 1633 O O . PRO A 1 209 ? -32.003 -13.297 91.237 1.00 51.19 209 PRO A O 1
ATOM 1636 N N . PRO A 1 210 ? -30.465 -14.890 91.063 1.00 48.81 210 PRO A N 1
ATOM 1637 C CA . PRO A 1 210 ? -29.468 -15.803 90.488 1.00 48.81 210 PRO A CA 1
ATOM 1638 C C . PRO A 1 210 ? -29.392 -17.186 91.177 1.00 48.81 210 PRO A C 1
ATOM 1640 O O . PRO A 1 210 ? -30.070 -17.466 92.157 1.00 48.81 210 PRO A O 1
ATOM 1643 N N . SER A 1 211 ? -28.497 -18.055 90.710 1.00 36.53 211 SER A N 1
ATOM 1644 C CA . SER A 1 211 ? -27.362 -18.522 91.527 1.00 36.53 211 SER A CA 1
ATOM 1645 C C . SER A 1 211 ? -26.624 -19.671 90.847 1.00 36.53 211 SER A C 1
ATOM 1647 O O . SER A 1 211 ? -27.199 -20.659 90.399 1.00 36.53 211 SER A O 1
ATOM 1649 N N . ASN A 1 212 ? -25.310 -19.480 90.772 1.00 38.56 212 ASN A N 1
ATOM 1650 C CA . ASN A 1 212 ? -24.316 -20.506 90.514 1.00 38.56 212 ASN A CA 1
ATOM 1651 C C . ASN A 1 212 ? -24.338 -21.570 91.614 1.00 38.56 212 ASN A C 1
ATOM 1653 O O . ASN A 1 212 ? -24.544 -21.242 92.782 1.00 38.56 212 ASN A O 1
ATOM 1657 N N . GLY A 1 213 ? -23.923 -22.783 91.258 1.00 34.97 213 GLY A N 1
ATOM 1658 C CA . GLY A 1 213 ? -23.284 -23.685 92.212 1.00 34.97 213 GLY A CA 1
ATOM 1659 C C . GLY A 1 213 ? -23.362 -25.152 91.793 1.00 34.97 213 GLY A C 1
ATOM 1660 O O . GLY A 1 213 ? -24.335 -25.809 92.122 1.00 34.97 213 GLY A O 1
ATOM 1661 N N . THR A 1 214 ? -22.476 -25.643 90.925 1.00 36.62 214 THR A N 1
ATOM 1662 C CA . THR A 1 214 ? -21.233 -26.375 91.273 1.00 36.62 214 THR A CA 1
ATOM 1663 C C . THR A 1 214 ? -21.414 -27.897 91.238 1.00 36.62 214 THR A C 1
ATOM 1665 O O . THR A 1 214 ? -22.418 -28.430 91.700 1.00 36.62 214 THR A O 1
ATOM 1668 N N . THR A 1 215 ? -20.321 -28.562 90.841 1.00 38.66 215 THR A N 1
ATOM 1669 C CA . THR A 1 215 ? -19.972 -29.992 90.996 1.00 38.66 215 THR A CA 1
ATOM 1670 C C . THR A 1 215 ? -20.513 -30.880 89.873 1.00 38.66 215 THR A C 1
ATOM 1672 O O . THR A 1 215 ? -21.709 -30.924 89.647 1.00 38.66 215 THR A O 1
ATOM 1675 N N . GLY A 1 216 ? -19.719 -31.618 89.103 1.00 31.22 216 GLY A N 1
ATOM 1676 C CA . GLY A 1 216 ? -18.326 -32.038 89.239 1.00 31.22 216 GLY A CA 1
ATOM 1677 C C . GLY A 1 216 ? -18.227 -33.512 88.829 1.00 31.22 216 GLY A C 1
ATOM 1678 O O . GLY A 1 216 ? -19.187 -34.250 89.031 1.00 31.22 216 GLY A O 1
ATOM 1679 N N . LEU A 1 217 ? -17.042 -33.897 88.335 1.00 35.50 217 LEU A N 1
ATOM 1680 C CA . LEU A 1 217 ? -16.566 -35.254 88.003 1.00 35.50 217 LEU A CA 1
ATOM 1681 C C . LEU A 1 217 ? -17.129 -35.812 86.679 1.00 35.50 217 LEU A C 1
ATOM 1683 O O . LEU A 1 217 ? -18.334 -35.826 86.464 1.00 35.50 217 LEU A O 1
ATOM 1687 N N . ILE A 1 218 ? -16.302 -36.258 85.729 1.00 42.56 218 ILE A N 1
ATOM 1688 C CA . ILE A 1 218 ? -14.996 -36.943 85.825 1.00 42.56 218 ILE A CA 1
ATOM 1689 C C . ILE A 1 218 ? -13.967 -36.292 84.897 1.00 42.56 218 ILE A C 1
ATOM 1691 O O . ILE A 1 218 ? -14.355 -35.921 83.767 1.00 42.56 218 ILE A O 1
#